Protein AF-A0A0S4TPX5-F1 (afdb_monomer)

Solvent-accessible surface area (backbone atoms only — not comparable to full-atom values): 13293 Å² total; per-residue (Å²): 135,84,81,81,76,80,75,77,73,56,70,67,59,57,53,52,42,30,52,52,10,50,51,31,28,51,54,9,48,53,38,32,53,53,36,66,75,56,62,72,56,95,86,54,54,71,67,56,47,51,50,42,52,51,48,31,29,54,14,43,27,38,22,51,56,9,50,48,33,64,44,98,76,52,64,52,55,73,55,57,53,50,52,51,51,53,39,53,53,46,50,55,53,48,52,56,50,51,52,51,51,54,53,48,52,55,47,49,53,50,44,54,53,49,53,54,50,37,53,54,32,33,52,53,16,32,55,22,33,54,51,26,44,52,63,25,60,74,38,102,47,62,60,54,74,70,50,42,53,51,50,50,52,51,34,49,28,44,70,74,71,47,86,53,56,47,67,67,41,40,72,74,40,67,75,84,73,40,90,91,63,55,62,96,53,56,53,72,40,38,52,52,13,39,55,26,45,41,48,39,16,51,56,59,63,34,70,75,54,67,43,52,78,57,47,58,59,49,54,59,6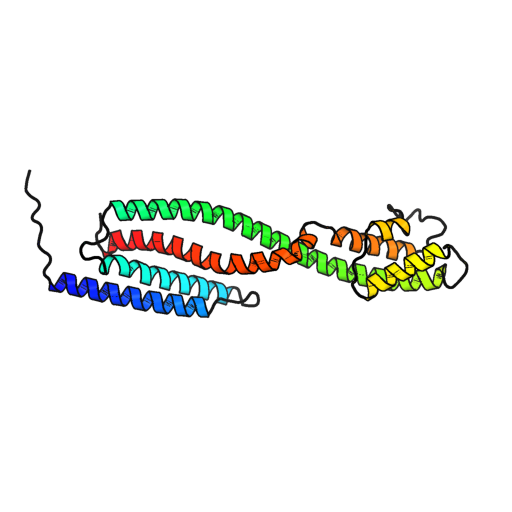3,51,64,58,45,62,57,52,53,39,48,44,54,21,54,54,53,23,51,56,47,38,40,68,77,68,65,38,107

pLDDT: mean 73.1, std 10.76, range [39.81, 90.25]

Nearest PDB structures (foldseek):
  7aal-assembly1_B  TM=2.272E-01  e=2.662E-01  Homo sapiens
  7aan-assembly1_B  TM=2.196E-01  e=4.836E-01  Homo sapiens
  3m3w-assembly1_A  TM=2.489E-01  e=1.750E+00  Mus musculus

Radius of gyration: 32.25 Å; Cα contacts (8 Å, |Δi|>4): 237; chains: 1; bounding box: 62×36×97 Å

Sequence (249 aa):
MPATKDVAQSPDVARRKRLIGICLCLIGALGMAFFIHRTPENSDSIFATVRWASGTMISTIIAFAGLPGLFNGGLKSPHLKIIDLVWVLGSAVAIVFAVIQVSQFSAEETRSRLAKNIETARTSAKENAAIAYKEQCSQPSGLTAGQCESLRRIGISLSVGGYLSPTAVDALCPLPINPLNRPPAFGPALAEACIQAAYVARTAEEPVMKDLPNVDDWKFNSRLWPIFMISLVALRVMKSVAEVFWKVP

Secondary structure (DSSP, 8-state):
----------HHHHHHHHHHHHHHHHHHHHHHHHHHHTPPPTTS-HHHHHHHHHHHHHHHHHHHHHHHHHSTT---HHHHHHHHHHHHHHHHHHHHHHHHHHHHHHHHHHHHHHHHHHHHHHHHHHHHHHHHHHHHTSSSSS--HHHHHHHHHHHHHHHTT----HHHHHHHS-S---TTS--TT--HHHHHHHHHHHHHHHHTTSHHHHTHHHHHHHHHHHTTHHHHHHHHHHHHHHHHHHHHHH---

Foldseek 3Di:
DDDDPPPPPDPVVLVVLLVQLVVLLVQLVVQLVVLVVVQDDPPDDPVSNVVSLVSNLVSLLSNLLSVQSNDSPGDAPVNLVVLVVLLVVLVVVVVVVVVVVVVVVVLVVVVVVLVVLLLVLLVLLLVLLVVQLVPPVVDPAQDDPVLSVLSVVLNVCSVVVHADALVSLCVNAVPPQDLVDHDPRDDPSRNSSSVSSNSNNVSCVPPSNVCVVVVVVVVVVCSCVSSSSSNSVSSVVSSVSSCPVVVHD

Structure (mmCIF, N/CA/C/O backbone):
data_AF-A0A0S4TPX5-F1
#
_entry.id   AF-A0A0S4TPX5-F1
#
loop_
_atom_site.group_PDB
_atom_site.id
_atom_site.type_symbol
_atom_site.label_atom_id
_atom_site.label_alt_id
_atom_site.label_comp_id
_atom_site.label_asym_id
_atom_site.label_entity_id
_atom_site.label_seq_id
_atom_site.pdbx_PDB_ins_code
_atom_site.Cartn_x
_atom_site.Cartn_y
_atom_site.Cartn_z
_atom_site.occupancy
_atom_site.B_iso_or_equiv
_atom_site.auth_seq_id
_atom_site.auth_comp_id
_atom_site.auth_asym_id
_atom_site.auth_atom_id
_atom_site.pdbx_PDB_model_num
ATOM 1 N N . MET A 1 1 ? 22.753 24.172 -56.009 1.00 41.31 1 MET A N 1
ATOM 2 C CA . MET A 1 1 ? 22.331 23.087 -55.096 1.00 41.31 1 MET A CA 1
ATOM 3 C C . MET A 1 1 ? 23.224 21.882 -55.355 1.00 41.31 1 MET A C 1
ATOM 5 O O . MET A 1 1 ? 23.081 21.294 -56.420 1.00 41.31 1 MET A O 1
ATOM 9 N N . PRO A 1 2 ? 24.206 21.557 -54.498 1.00 39.81 2 PRO A N 1
ATOM 10 C CA . PRO A 1 2 ? 25.007 20.359 -54.701 1.00 39.81 2 PRO A CA 1
ATOM 11 C C . PRO A 1 2 ? 24.253 19.135 -54.170 1.00 39.81 2 PRO A C 1
ATOM 13 O O . PRO A 1 2 ? 23.734 19.144 -53.055 1.00 39.81 2 PRO A O 1
ATOM 16 N N . ALA A 1 3 ? 24.187 18.103 -55.006 1.00 42.50 3 ALA A N 1
ATOM 17 C CA . ALA A 1 3 ? 23.615 16.804 -54.702 1.00 42.50 3 ALA A CA 1
ATOM 18 C C . ALA A 1 3 ? 24.340 16.157 -53.512 1.00 42.50 3 ALA A C 1
ATOM 20 O O . ALA A 1 3 ? 25.561 15.975 -53.531 1.00 42.50 3 ALA A O 1
ATOM 21 N N . THR A 1 4 ? 23.583 15.796 -52.479 1.00 43.69 4 THR A N 1
ATOM 22 C CA . THR A 1 4 ? 24.041 14.918 -51.405 1.00 43.69 4 THR A CA 1
ATOM 23 C C . THR A 1 4 ? 24.361 13.556 -52.007 1.00 43.69 4 THR A C 1
ATOM 25 O O . THR A 1 4 ? 23.470 12.822 -52.424 1.00 43.69 4 THR A O 1
ATOM 28 N N . LYS A 1 5 ? 25.655 13.239 -52.092 1.00 40.97 5 LYS A N 1
ATOM 29 C CA . LYS A 1 5 ? 26.131 11.881 -52.350 1.00 40.97 5 LYS A CA 1
ATOM 30 C C . LYS A 1 5 ? 25.645 10.996 -51.206 1.00 40.97 5 LYS A C 1
ATOM 32 O O . LYS A 1 5 ? 26.180 11.087 -50.102 1.00 40.97 5 LYS A O 1
ATOM 37 N N . ASP A 1 6 ? 24.674 10.135 -51.484 1.00 44.03 6 ASP A N 1
ATOM 38 C CA . ASP A 1 6 ? 24.422 8.949 -50.675 1.00 44.03 6 ASP A CA 1
ATOM 39 C C . ASP A 1 6 ? 25.674 8.072 -50.746 1.00 44.03 6 ASP A C 1
ATOM 41 O O . ASP A 1 6 ? 25.899 7.310 -51.688 1.00 44.03 6 ASP A O 1
ATOM 45 N N . VAL A 1 7 ? 26.556 8.244 -49.761 1.00 50.03 7 VAL A N 1
ATOM 46 C CA . VAL A 1 7 ? 27.671 7.334 -49.520 1.00 50.03 7 VAL A CA 1
ATOM 47 C C . VAL A 1 7 ? 27.045 6.014 -49.089 1.00 50.03 7 VAL A C 1
ATOM 49 O O . VAL A 1 7 ? 26.679 5.841 -47.927 1.00 50.03 7 VAL A O 1
ATOM 52 N N . ALA A 1 8 ? 26.885 5.098 -50.043 1.00 49.78 8 ALA A N 1
ATOM 53 C CA . ALA A 1 8 ? 26.483 3.727 -49.779 1.00 49.78 8 ALA A CA 1
ATOM 54 C C . ALA A 1 8 ? 27.398 3.151 -48.684 1.00 49.78 8 ALA A C 1
ATOM 56 O O . ALA A 1 8 ? 28.600 2.968 -48.889 1.00 49.78 8 ALA A O 1
ATOM 57 N N . GLN A 1 9 ? 26.848 2.931 -47.486 1.00 53.62 9 GLN A N 1
ATOM 58 C CA . GLN A 1 9 ? 27.578 2.292 -46.395 1.00 53.62 9 GLN A CA 1
ATOM 59 C C . GLN A 1 9 ? 28.060 0.918 -46.868 1.00 53.62 9 GLN A C 1
ATOM 61 O O . GLN A 1 9 ? 27.256 0.106 -47.324 1.00 53.62 9 GLN A O 1
ATOM 66 N N . SER A 1 10 ? 29.361 0.649 -46.718 1.00 56.84 10 SER A N 1
ATOM 67 C CA . SER A 1 10 ? 29.928 -0.677 -46.976 1.00 56.84 10 SER A CA 1
ATOM 68 C C . SER A 1 10 ? 29.108 -1.758 -46.242 1.00 56.84 10 SER A C 1
ATOM 70 O O . SER A 1 10 ? 28.796 -1.575 -45.054 1.00 56.84 10 SER A O 1
ATOM 72 N N . PRO A 1 11 ? 28.755 -2.874 -46.910 1.00 63.66 11 PRO A N 1
ATOM 73 C CA . PRO A 1 11 ? 27.915 -3.934 -46.346 1.00 63.66 11 PRO A CA 1
ATOM 74 C C . PRO A 1 11 ? 28.462 -4.502 -45.025 1.00 63.66 11 PRO A C 1
ATOM 76 O O . PRO A 1 11 ? 27.682 -4.904 -44.158 1.00 63.66 11 PRO A O 1
ATOM 79 N N . ASP A 1 12 ? 29.778 -4.439 -44.806 1.00 70.00 12 ASP A N 1
ATOM 80 C CA . ASP A 1 12 ? 30.424 -4.874 -43.562 1.00 70.00 12 ASP A CA 1
ATOM 81 C C . ASP A 1 12 ? 30.102 -3.975 -42.361 1.00 70.00 12 ASP A C 1
ATOM 83 O O . ASP A 1 12 ? 29.929 -4.455 -41.236 1.00 70.00 12 ASP A O 1
ATOM 87 N N . VAL A 1 13 ? 29.951 -2.666 -42.583 1.00 67.81 13 VAL A N 1
ATOM 88 C CA . VAL A 1 13 ? 29.604 -1.704 -41.524 1.00 67.81 13 VAL A CA 1
ATOM 89 C C . VAL A 1 13 ? 28.149 -1.888 -41.097 1.00 67.81 13 VAL A C 1
ATOM 91 O O . VAL A 1 13 ? 27.848 -1.856 -39.902 1.00 67.81 13 VAL A O 1
ATOM 94 N N . ALA A 1 14 ? 27.247 -2.123 -42.052 1.00 67.19 14 ALA A N 1
ATOM 95 C CA . ALA A 1 14 ? 25.842 -2.412 -41.771 1.00 67.19 14 ALA A CA 1
ATOM 96 C C . ALA A 1 14 ? 25.681 -3.742 -41.012 1.00 67.19 14 ALA A C 1
ATOM 98 O O . ALA A 1 14 ? 24.967 -3.807 -40.008 1.00 67.19 14 ALA A O 1
ATOM 99 N N . ARG A 1 15 ? 26.416 -4.785 -41.421 1.00 75.00 15 ARG A N 1
ATOM 100 C CA . ARG A 1 15 ? 26.408 -6.096 -40.758 1.00 75.00 15 ARG A CA 1
ATOM 101 C C . ARG A 1 15 ? 26.940 -6.025 -39.325 1.00 75.00 15 ARG A C 1
ATOM 103 O O . ARG A 1 15 ? 26.321 -6.587 -38.424 1.00 75.00 15 ARG A O 1
ATOM 110 N N . ARG A 1 16 ? 28.033 -5.288 -39.087 1.00 77.44 16 ARG A N 1
ATOM 111 C CA . ARG A 1 16 ? 28.602 -5.083 -37.742 1.00 77.44 16 ARG A CA 1
ATOM 112 C C . ARG A 1 16 ? 27.653 -4.299 -36.827 1.00 77.44 16 ARG A C 1
ATOM 114 O O . ARG A 1 16 ? 27.461 -4.699 -35.683 1.00 77.44 16 ARG A O 1
ATOM 121 N N . LYS A 1 17 ? 27.016 -3.232 -37.326 1.00 70.50 17 LYS A N 1
ATOM 122 C CA . LYS A 1 17 ? 26.005 -2.459 -36.575 1.00 70.50 17 LYS A CA 1
ATOM 123 C C . LYS A 1 17 ? 24.811 -3.322 -36.160 1.00 70.50 17 LYS A C 1
ATOM 125 O O . LYS A 1 17 ? 24.377 -3.248 -35.013 1.00 70.50 17 LYS A O 1
ATOM 130 N N . ARG A 1 18 ? 24.344 -4.188 -37.063 1.00 75.12 18 ARG A N 1
ATOM 131 C CA . ARG A 1 18 ? 23.245 -5.121 -36.794 1.00 75.12 18 ARG A CA 1
ATOM 132 C C . ARG A 1 18 ? 23.610 -6.167 -35.749 1.00 75.12 18 ARG A C 1
ATOM 134 O O . ARG A 1 18 ? 22.808 -6.451 -34.869 1.00 75.12 18 ARG A O 1
ATOM 141 N N . LEU A 1 19 ? 24.832 -6.693 -35.803 1.00 82.06 19 LEU A N 1
ATOM 142 C CA . LEU A 1 19 ? 25.320 -7.667 -34.827 1.00 82.06 19 LEU A CA 1
ATOM 143 C C . LEU A 1 19 ? 25.441 -7.052 -33.422 1.00 82.06 19 LEU A C 1
ATOM 145 O O . LEU A 1 19 ? 24.985 -7.649 -32.453 1.00 82.06 19 LEU A O 1
ATOM 149 N N . ILE A 1 20 ? 25.962 -5.823 -33.326 1.00 80.38 20 ILE A N 1
ATOM 150 C CA . ILE A 1 20 ? 26.023 -5.061 -32.067 1.00 80.38 20 ILE A CA 1
ATOM 151 C C . ILE A 1 20 ? 24.611 -4.794 -31.523 1.00 80.38 20 ILE A C 1
ATOM 153 O O . ILE A 1 20 ? 24.368 -5.014 -30.339 1.00 80.38 20 ILE A O 1
ATOM 157 N N . GLY A 1 21 ? 23.668 -4.383 -32.379 1.00 76.69 21 GLY A N 1
ATOM 158 C CA . GLY A 1 21 ? 22.268 -4.173 -31.993 1.00 76.69 21 GLY A CA 1
ATOM 159 C C . GLY A 1 21 ? 21.602 -5.437 -31.442 1.00 76.69 21 GLY A C 1
ATOM 160 O O . GLY A 1 21 ? 20.994 -5.390 -30.376 1.00 76.69 21 GLY A O 1
ATOM 161 N N . ILE A 1 22 ? 21.789 -6.585 -32.108 1.00 82.88 22 ILE A N 1
ATOM 162 C CA . ILE A 1 22 ? 21.279 -7.890 -31.649 1.00 82.88 22 ILE A CA 1
ATOM 163 C C . ILE A 1 22 ? 21.856 -8.252 -30.275 1.00 82.88 22 ILE A C 1
ATOM 165 O O . ILE A 1 22 ? 21.101 -8.628 -29.379 1.00 82.88 22 ILE A O 1
ATOM 169 N N . CYS A 1 23 ? 23.174 -8.123 -30.089 1.00 85.25 23 CYS A N 1
ATOM 170 C CA . CYS A 1 23 ? 23.818 -8.428 -28.811 1.00 85.25 23 CYS A CA 1
ATOM 171 C C . CYS A 1 23 ? 23.290 -7.539 -27.677 1.00 85.25 23 CYS A C 1
ATOM 173 O O . CYS A 1 23 ? 22.978 -8.054 -26.606 1.00 85.25 23 CYS A O 1
ATOM 175 N N . LEU A 1 24 ? 23.137 -6.232 -27.912 1.00 81.38 24 LEU A N 1
ATOM 176 C CA . LEU A 1 24 ? 22.591 -5.301 -26.920 1.00 81.38 24 LEU A CA 1
ATOM 177 C C . LEU A 1 24 ? 21.133 -5.631 -26.569 1.00 81.38 24 LEU A C 1
ATOM 179 O O . LEU A 1 24 ? 20.792 -5.696 -25.390 1.00 81.38 24 LEU A O 1
ATOM 183 N N . CYS A 1 25 ? 20.290 -5.930 -27.562 1.00 83.19 25 CYS A N 1
ATOM 184 C CA . CYS A 1 25 ? 18.910 -6.347 -27.312 1.00 83.19 25 CYS A CA 1
ATOM 185 C C . CYS A 1 25 ? 18.830 -7.643 -26.498 1.00 83.19 25 CYS A C 1
ATOM 187 O O . CYS A 1 25 ? 18.043 -7.709 -25.558 1.00 83.19 25 CYS A O 1
ATOM 189 N N . LEU A 1 26 ? 19.647 -8.652 -26.818 1.00 86.38 26 LEU A N 1
ATOM 190 C CA . LEU A 1 26 ? 19.656 -9.929 -26.095 1.00 86.38 26 LEU A CA 1
ATOM 191 C C . LEU A 1 26 ? 20.144 -9.771 -24.653 1.00 86.38 26 LEU A C 1
ATOM 193 O O . LEU A 1 26 ? 19.498 -10.274 -23.737 1.00 86.38 26 LEU A O 1
ATOM 197 N N . ILE A 1 27 ? 21.245 -9.046 -24.436 1.00 88.00 27 ILE A N 1
ATOM 198 C CA . ILE A 1 27 ? 21.789 -8.798 -23.093 1.00 88.00 27 ILE A CA 1
ATOM 199 C C . ILE A 1 27 ? 20.780 -8.014 -22.249 1.00 88.00 27 ILE A C 1
ATOM 201 O O . ILE A 1 27 ? 20.507 -8.386 -21.108 1.00 88.00 27 ILE A O 1
ATOM 205 N N . GLY A 1 28 ? 20.181 -6.965 -22.817 1.00 80.56 28 GLY A N 1
ATOM 206 C CA . GLY A 1 28 ? 19.167 -6.174 -22.128 1.00 80.56 28 GLY A CA 1
ATOM 207 C C . GLY A 1 28 ? 17.888 -6.964 -21.832 1.00 80.56 28 GLY A C 1
ATOM 208 O O . GLY A 1 28 ? 17.361 -6.870 -20.727 1.00 80.56 28 GLY A O 1
ATOM 209 N N . ALA A 1 29 ? 17.409 -7.792 -22.768 1.00 85.12 29 ALA A N 1
ATOM 210 C CA . ALA A 1 29 ? 16.224 -8.633 -22.573 1.00 85.12 29 ALA A CA 1
ATOM 211 C C . ALA A 1 29 ? 16.435 -9.712 -21.501 1.00 85.12 29 ALA A C 1
ATOM 213 O O . ALA A 1 29 ? 15.564 -9.906 -20.653 1.00 85.12 29 ALA A O 1
ATOM 214 N N . LEU A 1 30 ? 17.601 -10.367 -21.493 1.00 88.88 30 LEU A N 1
ATOM 215 C CA . LEU A 1 30 ? 17.971 -11.326 -20.448 1.00 88.88 30 LEU A CA 1
ATOM 216 C C . LEU A 1 30 ? 18.098 -10.644 -19.079 1.00 88.88 30 LEU A C 1
ATOM 218 O O . LEU A 1 30 ? 17.616 -11.182 -18.084 1.00 88.88 30 LEU A O 1
ATOM 222 N N . GLY A 1 31 ? 18.679 -9.441 -19.033 1.00 82.56 31 GLY A N 1
ATOM 223 C CA . GLY A 1 31 ? 18.738 -8.625 -17.820 1.00 82.56 31 GLY A CA 1
ATOM 224 C C . GLY A 1 31 ? 17.347 -8.256 -17.296 1.00 82.56 31 GLY A C 1
ATOM 225 O O . GLY A 1 31 ? 17.057 -8.476 -16.122 1.00 82.56 31 GLY A O 1
ATOM 226 N N . MET A 1 32 ? 16.449 -7.778 -18.167 1.00 79.38 32 MET A N 1
ATOM 227 C CA . MET A 1 32 ? 15.061 -7.472 -17.799 1.00 79.38 32 MET A CA 1
ATOM 228 C C . MET A 1 32 ? 14.341 -8.707 -17.253 1.00 79.38 32 MET A C 1
ATOM 230 O O . MET A 1 32 ? 13.742 -8.629 -16.185 1.00 79.38 32 MET A O 1
ATOM 234 N N . ALA A 1 33 ? 14.436 -9.852 -17.934 1.00 85.38 33 ALA A N 1
ATOM 235 C CA . ALA A 1 33 ? 13.812 -11.095 -17.482 1.00 85.38 33 ALA A CA 1
ATOM 236 C C . ALA A 1 33 ? 14.337 -11.537 -16.105 1.00 85.38 33 ALA A C 1
ATOM 238 O O . ALA A 1 33 ? 13.552 -11.924 -15.240 1.00 85.38 33 ALA A O 1
ATOM 239 N N . PHE A 1 34 ? 15.648 -11.418 -15.871 1.00 88.31 34 PHE A N 1
ATOM 240 C CA . PHE A 1 34 ? 16.262 -11.731 -14.582 1.00 88.31 34 PHE A CA 1
ATOM 241 C C . PHE A 1 34 ? 15.734 -10.837 -13.452 1.00 88.31 34 PHE A C 1
ATOM 243 O O . PHE A 1 34 ? 15.352 -11.345 -12.398 1.00 88.31 34 PHE A O 1
ATOM 250 N N . PHE A 1 35 ? 15.677 -9.518 -13.662 1.00 80.94 35 PHE A N 1
ATOM 251 C CA . PHE A 1 35 ? 15.194 -8.593 -12.633 1.00 80.94 35 PHE A CA 1
ATOM 252 C C . PHE A 1 35 ? 13.676 -8.672 -12.429 1.00 80.94 35 PHE A C 1
ATOM 254 O O . PHE A 1 35 ? 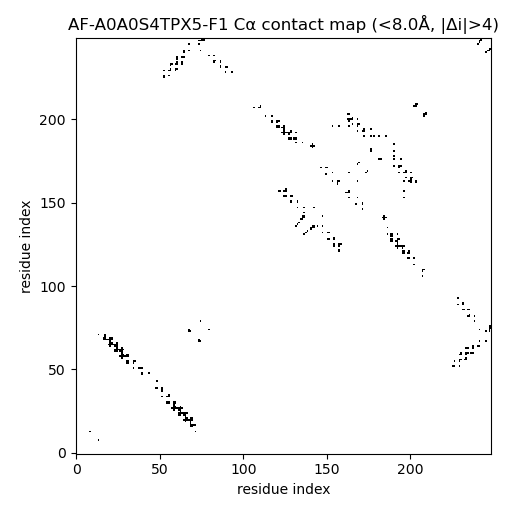13.229 -8.577 -11.291 1.00 80.94 35 PHE A O 1
ATOM 261 N N . ILE A 1 36 ? 12.882 -8.933 -13.471 1.00 78.56 36 ILE A N 1
ATOM 262 C CA . ILE A 1 36 ? 11.435 -9.187 -13.338 1.00 78.56 36 ILE A CA 1
ATOM 263 C C . ILE A 1 36 ? 11.167 -10.465 -12.535 1.00 78.56 36 ILE A C 1
ATOM 265 O O . ILE A 1 36 ? 10.191 -10.532 -11.801 1.00 78.56 36 ILE A O 1
ATOM 269 N N . HIS A 1 37 ? 12.024 -11.482 -12.634 1.00 81.44 37 HIS A N 1
ATOM 270 C CA . HIS A 1 37 ? 11.880 -12.689 -11.817 1.00 81.44 37 HIS A CA 1
ATOM 2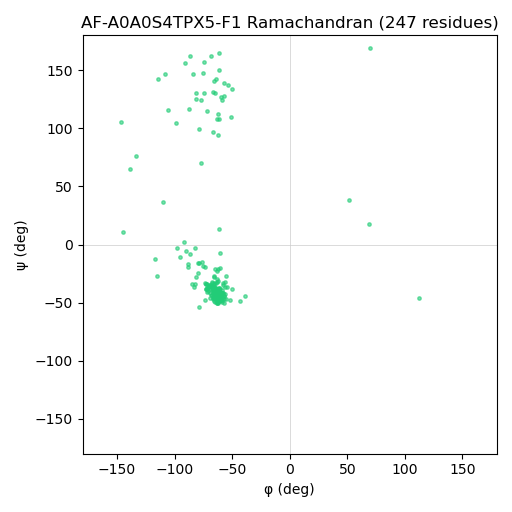71 C C . HIS A 1 37 ? 12.322 -12.484 -10.355 1.00 81.44 37 HIS A C 1
ATOM 273 O O . HIS A 1 37 ? 11.957 -13.257 -9.475 1.00 81.44 37 HIS A O 1
ATOM 279 N N . ARG A 1 38 ? 13.111 -11.438 -10.088 1.00 81.25 38 ARG A N 1
ATOM 280 C CA . ARG A 1 38 ? 13.665 -11.071 -8.774 1.00 81.25 38 ARG A CA 1
ATOM 281 C C . ARG A 1 38 ? 13.026 -9.790 -8.229 1.00 81.25 38 ARG A C 1
ATOM 283 O O . ARG A 1 38 ? 13.722 -8.963 -7.640 1.00 81.25 38 ARG A O 1
ATOM 290 N N . THR A 1 39 ? 11.731 -9.592 -8.462 1.00 73.12 39 THR A N 1
ATOM 291 C CA . THR A 1 39 ? 11.000 -8.437 -7.929 1.00 73.12 39 THR A CA 1
ATOM 292 C C . THR A 1 39 ? 11.065 -8.445 -6.400 1.00 73.12 39 THR A C 1
ATOM 294 O O . THR A 1 39 ? 10.739 -9.473 -5.808 1.00 73.12 39 THR A O 1
ATOM 297 N N . PRO A 1 40 ? 11.489 -7.344 -5.759 1.00 70.69 40 PRO A N 1
ATOM 298 C CA . PRO A 1 40 ? 11.593 -7.269 -4.309 1.00 70.69 40 PRO A CA 1
ATOM 299 C C . PRO A 1 40 ? 10.215 -7.392 -3.655 1.00 70.69 40 PRO A C 1
ATOM 301 O O . PRO A 1 40 ? 9.217 -6.872 -4.166 1.00 70.69 40 PRO A O 1
ATOM 304 N N . GLU A 1 41 ? 10.171 -8.082 -2.523 1.00 69.62 41 GLU A N 1
ATOM 305 C CA . GLU A 1 41 ? 8.976 -8.223 -1.695 1.00 69.62 41 GLU A CA 1
ATOM 306 C C . GLU A 1 41 ? 8.846 -7.049 -0.712 1.00 69.62 41 GLU A C 1
ATOM 308 O O . GLU A 1 41 ? 9.805 -6.333 -0.434 1.00 69.62 41 GLU A O 1
ATOM 313 N N . ASN A 1 42 ? 7.653 -6.840 -0.144 1.00 57.69 42 ASN A N 1
ATOM 314 C CA . ASN A 1 42 ? 7.389 -5.712 0.767 1.00 57.69 42 ASN A CA 1
ATOM 315 C C . ASN A 1 42 ? 8.264 -5.719 2.038 1.00 57.69 42 ASN A C 1
ATOM 317 O O . ASN A 1 42 ? 8.396 -4.690 2.695 1.00 57.69 42 ASN A O 1
ATOM 321 N N . SER A 1 43 ? 8.835 -6.869 2.400 1.00 51.25 43 SER A N 1
ATOM 322 C CA . SER A 1 43 ? 9.757 -7.029 3.527 1.00 51.25 43 SER A CA 1
ATOM 323 C C . SER A 1 43 ? 11.222 -6.746 3.180 1.00 51.25 43 SER A C 1
ATOM 325 O O . SER A 1 43 ? 12.061 -6.735 4.081 1.00 51.25 43 SER A O 1
ATOM 327 N N . ASP A 1 44 ? 11.555 -6.546 1.903 1.00 62.41 44 ASP A N 1
ATOM 328 C CA . ASP A 1 44 ? 12.933 -6.337 1.477 1.00 62.41 44 ASP A CA 1
ATOM 329 C C . ASP A 1 44 ? 13.439 -4.930 1.818 1.00 62.41 44 ASP A C 1
ATOM 331 O O . ASP A 1 44 ? 12.716 -3.933 1.814 1.00 62.41 44 ASP A O 1
ATO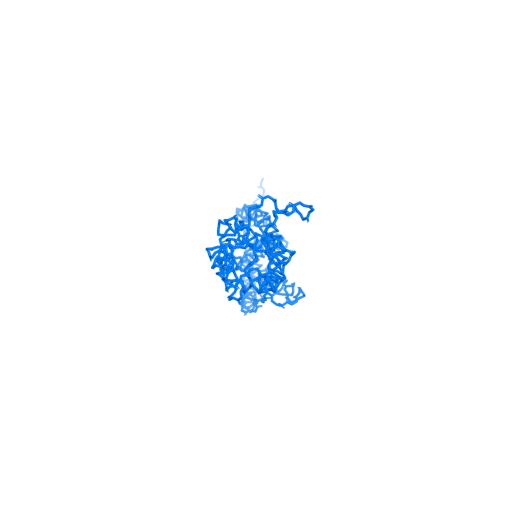M 335 N N . SER A 1 45 ? 14.739 -4.840 2.108 1.00 65.12 45 SER A N 1
ATOM 336 C CA . SER A 1 45 ? 15.386 -3.565 2.427 1.00 65.12 45 SER A CA 1
ATOM 337 C C . SER A 1 45 ? 15.301 -2.560 1.268 1.00 65.12 45 SER A C 1
ATOM 339 O O . SER A 1 45 ? 15.391 -2.933 0.097 1.00 65.12 45 SER A O 1
ATOM 341 N N . ILE A 1 46 ? 15.268 -1.261 1.593 1.00 60.53 46 ILE A N 1
ATOM 342 C CA . ILE A 1 46 ? 15.289 -0.160 0.607 1.00 60.53 46 ILE A CA 1
ATOM 343 C C . ILE A 1 46 ? 16.439 -0.334 -0.401 1.00 60.53 46 ILE A C 1
ATOM 345 O O . ILE A 1 46 ? 16.267 -0.106 -1.598 1.00 60.53 46 ILE A O 1
ATOM 349 N N . PHE A 1 47 ? 17.604 -0.803 0.056 1.00 59.41 47 PHE A N 1
ATOM 350 C CA . PHE A 1 47 ? 18.764 -1.053 -0.800 1.00 59.41 47 PHE A CA 1
ATOM 351 C C . PHE A 1 47 ? 18.538 -2.166 -1.832 1.00 59.41 47 PHE A C 1
ATOM 353 O O . PHE A 1 47 ? 19.014 -2.047 -2.963 1.00 59.41 47 PHE A O 1
ATOM 360 N N . ALA A 1 48 ? 17.801 -3.224 -1.485 1.00 64.88 48 ALA A N 1
ATOM 361 C CA . ALA A 1 48 ? 17.439 -4.283 -2.427 1.00 64.88 48 ALA A CA 1
ATOM 362 C C . ALA A 1 48 ? 16.503 -3.747 -3.520 1.00 64.88 48 ALA A C 1
ATOM 364 O O . ALA A 1 48 ? 16.732 -3.999 -4.705 1.00 64.88 48 ALA A O 1
ATOM 365 N N . THR A 1 49 ? 15.535 -2.911 -3.140 1.00 68.50 49 THR A N 1
ATOM 366 C CA . THR A 1 49 ? 14.609 -2.253 -4.070 1.00 68.50 49 THR A CA 1
ATOM 367 C C . THR A 1 49 ? 15.321 -1.286 -5.008 1.00 68.50 49 THR A C 1
ATOM 369 O O . THR A 1 49 ? 15.098 -1.322 -6.218 1.00 68.50 49 THR A O 1
ATOM 372 N N . VAL A 1 50 ? 16.244 -0.472 -4.490 1.00 64.56 50 VAL A N 1
ATOM 373 C CA . VAL A 1 50 ? 17.071 0.431 -5.307 1.00 64.56 50 VAL A CA 1
ATOM 374 C C . VAL A 1 50 ? 17.941 -0.359 -6.285 1.00 64.56 50 VAL A C 1
ATOM 376 O O . VAL A 1 50 ? 18.035 0.010 -7.458 1.00 64.56 50 VAL A O 1
ATOM 379 N N . ARG A 1 51 ? 18.548 -1.468 -5.843 1.00 70.06 51 ARG A N 1
ATOM 380 C CA . ARG A 1 51 ? 19.359 -2.342 -6.702 1.00 70.06 51 ARG A CA 1
ATOM 381 C C . ARG A 1 51 ? 18.523 -2.976 -7.812 1.00 70.06 51 ARG A C 1
ATOM 383 O O . ARG A 1 51 ? 18.962 -2.986 -8.960 1.00 70.06 51 ARG A O 1
ATOM 390 N N . TRP A 1 52 ? 17.335 -3.473 -7.484 1.00 81.50 52 TRP A N 1
ATOM 391 C CA . TRP A 1 52 ? 16.395 -4.026 -8.455 1.00 81.50 52 TRP A CA 1
ATOM 392 C C . TRP A 1 52 ? 15.939 -2.975 -9.473 1.00 81.50 52 TRP A C 1
ATOM 394 O O . TRP A 1 52 ? 16.018 -3.217 -10.678 1.00 81.50 52 TRP A O 1
ATOM 404 N N . ALA A 1 53 ? 15.522 -1.793 -9.012 1.00 70.75 53 ALA A N 1
ATOM 405 C CA . ALA A 1 53 ? 15.036 -0.723 -9.879 1.00 70.75 53 ALA A CA 1
ATOM 406 C C . ALA A 1 53 ? 16.140 -0.236 -10.826 1.00 70.75 53 ALA A C 1
ATOM 408 O O . ALA A 1 53 ? 15.928 -0.133 -12.034 1.00 70.75 53 ALA A O 1
ATOM 409 N N . SER A 1 54 ? 17.347 -0.028 -10.294 1.00 66.06 54 SER A N 1
ATOM 410 C CA . SER A 1 54 ? 18.520 0.366 -11.081 1.00 66.06 54 SER A CA 1
ATOM 411 C C . SER A 1 54 ? 18.908 -0.716 -12.093 1.00 66.06 54 SER A C 1
ATOM 413 O O . SER A 1 54 ? 19.162 -0.412 -13.255 1.00 66.06 54 SER A O 1
ATOM 415 N N . GLY A 1 55 ? 18.913 -1.988 -11.681 1.00 71.94 55 GLY A N 1
ATOM 416 C CA . GLY A 1 55 ? 19.226 -3.122 -12.552 1.00 71.94 55 GLY A CA 1
ATOM 417 C C . GLY A 1 55 ? 18.213 -3.304 -13.683 1.00 71.94 55 GLY A C 1
ATOM 418 O O . GLY A 1 55 ? 18.604 -3.479 -14.840 1.00 71.94 55 GLY A O 1
ATOM 419 N N . THR A 1 56 ? 16.922 -3.179 -13.369 1.00 74.75 56 THR A N 1
ATOM 420 C CA . THR A 1 56 ? 15.831 -3.199 -14.352 1.00 74.75 56 THR A CA 1
ATOM 421 C C . THR A 1 56 ? 15.994 -2.041 -15.330 1.00 74.75 56 THR A C 1
ATOM 423 O O . THR A 1 56 ? 16.011 -2.260 -16.534 1.00 74.75 56 THR A O 1
ATOM 426 N N . MET A 1 57 ? 16.236 -0.824 -14.832 1.00 70.19 57 MET A N 1
ATOM 427 C CA . MET A 1 57 ? 16.412 0.372 -15.658 1.00 70.19 57 MET A CA 1
ATOM 428 C C . MET A 1 57 ? 17.594 0.270 -16.613 1.00 70.19 57 MET A C 1
ATOM 430 O O . MET A 1 57 ? 17.440 0.521 -17.807 1.00 70.19 57 MET A O 1
ATOM 434 N N . ILE A 1 58 ? 18.759 -0.138 -16.114 1.00 72.06 58 ILE A N 1
ATOM 435 C CA . ILE A 1 58 ? 19.956 -0.319 -16.937 1.00 72.06 58 ILE A CA 1
ATOM 436 C C . ILE A 1 58 ? 19.706 -1.390 -18.006 1.00 72.06 58 ILE A C 1
ATOM 438 O O . ILE A 1 58 ? 20.028 -1.175 -19.174 1.00 72.06 58 ILE A O 1
ATOM 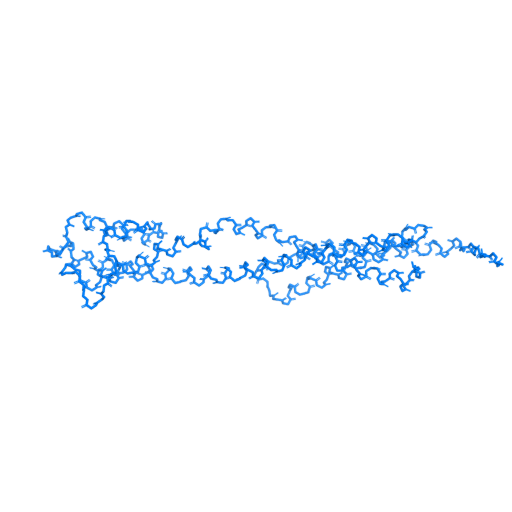442 N N . SER A 1 59 ? 19.076 -2.508 -17.641 1.00 77.94 59 SER A N 1
ATOM 443 C CA . SER A 1 59 ? 18.769 -3.593 -18.581 1.00 77.94 59 SER A CA 1
ATOM 444 C C . SER A 1 59 ? 17.797 -3.147 -19.676 1.00 77.94 59 SER A C 1
ATOM 446 O O . SER A 1 59 ? 18.028 -3.424 -20.854 1.00 77.94 59 SER A O 1
ATOM 448 N N . THR A 1 60 ? 16.757 -2.389 -19.316 1.00 74.3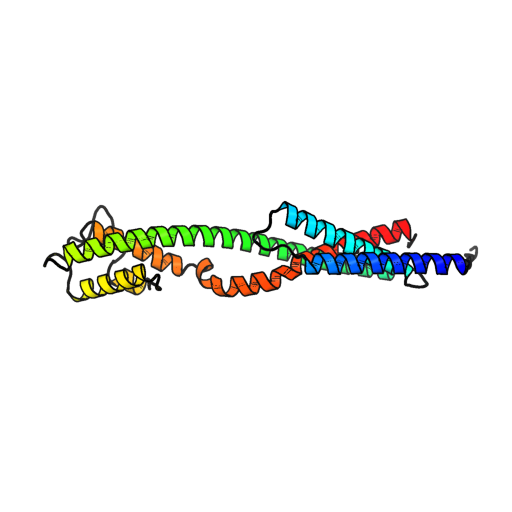1 60 THR A N 1
ATOM 449 C CA . THR A 1 60 ? 15.792 -1.833 -20.271 1.00 74.31 60 THR A CA 1
ATOM 450 C C . THR A 1 60 ? 16.439 -0.802 -21.198 1.00 74.31 60 THR A C 1
ATOM 452 O O . THR A 1 60 ? 16.194 -0.828 -22.403 1.00 74.31 60 THR A O 1
ATOM 455 N N . ILE A 1 61 ? 17.324 0.062 -20.682 1.00 71.12 61 ILE A N 1
ATOM 456 C CA . ILE A 1 61 ? 18.094 1.017 -21.499 1.00 71.12 61 ILE A CA 1
ATOM 457 C C . ILE A 1 61 ? 18.971 0.274 -22.508 1.00 71.12 61 ILE A C 1
ATOM 459 O O . ILE A 1 61 ? 18.972 0.627 -23.685 1.00 71.12 61 ILE A O 1
ATOM 463 N N . ILE A 1 62 ? 19.692 -0.764 -22.075 1.00 73.88 62 ILE A N 1
ATOM 464 C CA . ILE A 1 62 ? 20.557 -1.569 -22.950 1.00 73.88 62 ILE A CA 1
ATOM 465 C C . ILE A 1 62 ? 19.727 -2.268 -24.037 1.00 73.88 62 ILE A C 1
ATOM 467 O O . ILE A 1 62 ? 20.108 -2.244 -25.210 1.00 73.88 62 ILE A O 1
ATOM 471 N N . ALA A 1 63 ? 18.568 -2.826 -23.674 1.00 76.12 63 ALA A N 1
ATOM 472 C CA . ALA A 1 63 ? 17.674 -3.489 -24.619 1.00 76.12 63 ALA A CA 1
ATOM 473 C C . ALA A 1 63 ? 17.170 -2.525 -25.702 1.00 76.12 63 ALA A C 1
ATOM 475 O O . ALA A 1 63 ? 17.215 -2.833 -26.895 1.00 76.12 63 ALA A O 1
ATOM 476 N N . PHE A 1 64 ? 16.727 -1.340 -25.284 1.00 71.62 64 PHE A N 1
ATOM 477 C CA . PHE A 1 64 ? 16.208 -0.311 -26.174 1.00 71.62 64 PHE A CA 1
ATOM 478 C C . PHE A 1 64 ? 17.304 0.378 -26.998 1.00 71.62 64 PHE A C 1
ATOM 480 O O . PHE A 1 64 ? 17.094 0.653 -28.176 1.00 71.62 64 PHE A O 1
ATOM 487 N N . ALA A 1 65 ? 18.510 0.561 -26.462 1.00 69.94 65 ALA A N 1
ATOM 488 C CA . ALA A 1 65 ? 19.654 1.091 -27.209 1.00 69.94 65 ALA A CA 1
ATOM 489 C C . ALA A 1 65 ? 20.102 0.183 -28.374 1.00 69.94 65 ALA A C 1
ATOM 491 O O . ALA A 1 65 ? 20.725 0.669 -29.323 1.00 69.94 65 ALA A O 1
ATOM 492 N N . GLY A 1 66 ? 19.779 -1.116 -28.322 1.00 69.00 66 GLY A N 1
ATOM 493 C CA . GLY A 1 66 ? 20.032 -2.074 -29.402 1.00 69.00 66 GLY A CA 1
ATOM 494 C C . GLY A 1 66 ? 19.013 -2.032 -30.553 1.00 69.00 66 GLY A C 1
ATOM 495 O O . GLY A 1 66 ? 19.373 -2.366 -31.685 1.00 69.00 66 GLY A O 1
ATOM 496 N N . LEU A 1 67 ? 17.778 -1.562 -30.307 1.00 72.62 67 LEU A N 1
ATOM 497 C CA . LEU A 1 67 ? 16.704 -1.478 -31.314 1.00 72.62 67 LEU A CA 1
ATOM 498 C C . LEU A 1 67 ? 17.096 -0.682 -32.572 1.00 72.62 67 LEU A C 1
ATOM 500 O O . LEU A 1 67 ? 16.878 -1.197 -33.669 1.00 72.62 67 LEU A O 1
ATOM 504 N N . PRO A 1 68 ? 17.710 0.518 -32.482 1.00 68.25 68 PRO A N 1
ATOM 505 C CA . PRO A 1 68 ? 18.144 1.268 -33.661 1.00 68.25 68 PRO A CA 1
ATOM 506 C C . PRO A 1 68 ? 19.100 0.483 -34.572 1.00 68.25 68 PRO A C 1
ATOM 508 O O . PRO A 1 68 ? 19.066 0.661 -35.787 1.00 68.25 68 PRO A O 1
ATOM 511 N N . GLY A 1 69 ? 19.932 -0.397 -34.001 1.00 65.56 69 GLY A N 1
ATOM 512 C CA . GLY A 1 69 ? 20.865 -1.242 -34.750 1.00 65.56 69 GLY A CA 1
ATOM 513 C C . GLY A 1 69 ? 20.192 -2.394 -35.507 1.00 65.56 69 GLY A C 1
ATOM 514 O O . GLY A 1 69 ? 20.776 -2.920 -36.451 1.00 65.56 69 GLY A O 1
ATOM 515 N N . LEU A 1 70 ? 18.967 -2.780 -35.129 1.00 69.81 70 LEU A N 1
ATOM 516 C CA . LEU A 1 70 ? 18.187 -3.837 -35.788 1.00 69.81 70 LEU A CA 1
ATOM 517 C C . LEU A 1 70 ? 17.459 -3.353 -37.049 1.00 69.81 70 LEU A C 1
ATOM 519 O O . LEU A 1 70 ? 17.220 -4.151 -37.959 1.00 69.81 70 LEU A O 1
ATOM 523 N N . PHE A 1 71 ? 17.119 -2.065 -37.121 1.00 67.38 71 PHE A N 1
ATOM 524 C CA . PHE A 1 71 ? 16.437 -1.477 -38.271 1.00 67.38 71 PHE A CA 1
ATOM 525 C C . PHE A 1 71 ? 17.458 -1.023 -39.324 1.00 67.38 71 PHE A C 1
ATOM 527 O O . PHE A 1 71 ? 18.242 -0.105 -39.094 1.00 67.38 71 PHE A O 1
ATOM 534 N N . ASN A 1 72 ? 17.411 -1.637 -40.513 1.00 54.03 72 ASN A N 1
ATOM 535 C CA . ASN A 1 72 ? 18.335 -1.447 -41.649 1.00 54.03 72 ASN A CA 1
ATOM 536 C C . ASN A 1 72 ? 18.394 -0.013 -42.253 1.00 54.03 72 ASN A C 1
ATOM 538 O O . ASN A 1 72 ? 18.957 0.169 -43.328 1.00 54.03 72 ASN A O 1
ATOM 542 N N . GLY A 1 73 ? 17.849 1.008 -41.586 1.00 57.06 73 GLY A N 1
ATOM 543 C CA . GLY A 1 73 ? 17.899 2.415 -42.005 1.00 57.06 73 GLY A CA 1
ATOM 544 C C . GLY A 1 73 ? 18.007 3.429 -40.859 1.00 57.06 73 GLY A C 1
ATOM 545 O O . GLY A 1 73 ? 17.841 4.619 -41.111 1.00 57.06 73 GLY A O 1
ATOM 546 N N . GLY A 1 74 ? 18.265 2.977 -39.622 1.00 58.22 74 GLY A N 1
ATOM 547 C CA . GLY A 1 74 ? 18.256 3.822 -38.422 1.00 58.22 74 GLY A CA 1
ATOM 548 C C . GLY A 1 74 ? 16.853 4.299 -38.016 1.00 58.22 74 GLY A C 1
ATOM 549 O O . GLY A 1 74 ? 15.878 4.147 -38.754 1.00 58.22 74 GLY A O 1
ATOM 550 N N . LEU A 1 75 ? 16.734 4.879 -36.819 1.00 62.12 75 LEU A N 1
ATOM 551 C CA . LEU A 1 75 ? 15.550 5.665 -36.461 1.00 62.12 75 LEU A CA 1
ATOM 552 C C . LEU A 1 75 ? 15.545 6.922 -37.342 1.00 62.12 75 LEU A C 1
ATOM 554 O O . LEU A 1 75 ? 16.562 7.584 -37.471 1.00 62.12 75 LEU A O 1
ATOM 558 N N . LYS A 1 76 ? 14.422 7.245 -37.978 1.00 66.25 76 LYS A N 1
ATOM 559 C CA . LYS A 1 76 ? 14.213 8.526 -38.681 1.00 66.25 76 LYS A CA 1
ATOM 560 C C . LYS A 1 76 ? 13.590 9.558 -37.729 1.00 66.25 76 LYS A C 1
ATOM 562 O O . LYS A 1 76 ? 12.860 9.172 -36.818 1.00 66.25 76 LYS A O 1
ATOM 567 N N . SER A 1 77 ? 13.768 10.853 -38.006 1.00 65.25 77 SER A N 1
ATOM 568 C CA . SER A 1 77 ? 13.158 11.986 -37.276 1.00 65.25 77 SER A CA 1
ATOM 569 C C . SER A 1 77 ? 11.689 11.792 -36.812 1.00 65.25 77 SER A C 1
ATOM 571 O O . SER A 1 77 ? 11.395 12.074 -35.648 1.00 65.25 77 SER A O 1
ATOM 573 N N . PRO A 1 78 ? 10.741 11.256 -37.619 1.00 67.25 78 PRO A N 1
ATOM 574 C CA . PRO A 1 78 ? 9.372 11.002 -37.148 1.00 67.25 78 PRO A CA 1
ATOM 575 C C . PRO A 1 78 ? 9.271 9.970 -36.013 1.00 67.25 78 PRO A C 1
ATOM 577 O O . PRO A 1 78 ? 8.389 10.091 -35.167 1.00 67.25 78 PRO A O 1
ATOM 580 N N . HIS A 1 79 ? 10.176 8.993 -35.933 1.00 68.44 79 HIS A N 1
ATOM 581 C CA . HIS A 1 79 ? 10.194 8.032 -34.827 1.00 68.44 79 HIS A CA 1
ATOM 582 C C . HIS A 1 79 ? 10.635 8.686 -33.515 1.00 68.44 79 HIS A C 1
ATOM 584 O O . HIS A 1 79 ? 10.065 8.388 -32.469 1.00 68.44 79 HIS A O 1
ATOM 590 N N . LEU A 1 80 ? 11.585 9.626 -33.568 1.00 67.31 80 LEU A N 1
ATOM 591 C CA . LEU A 1 80 ? 12.016 10.389 -32.391 1.00 67.31 80 LEU A CA 1
ATOM 592 C C . LEU A 1 80 ? 10.892 11.282 -31.847 1.00 67.31 80 LEU A C 1
ATOM 594 O O . LEU A 1 80 ? 10.707 11.358 -30.636 1.00 67.31 80 LEU A O 1
ATOM 598 N N . LYS A 1 81 ? 10.081 11.880 -32.731 1.00 68.12 81 LYS A N 1
ATOM 599 C CA . LYS A 1 81 ? 8.890 12.654 -32.334 1.00 68.12 81 LYS A CA 1
ATOM 600 C C . LYS A 1 81 ? 7.817 11.792 -31.663 1.00 68.12 81 LYS A C 1
ATOM 602 O O . LYS A 1 81 ? 7.185 12.238 -30.711 1.00 68.12 81 LYS A O 1
ATOM 607 N N . ILE A 1 82 ? 7.616 10.560 -32.137 1.00 71.75 82 ILE A N 1
ATOM 608 C CA . ILE A 1 82 ? 6.694 9.605 -31.500 1.00 71.75 82 ILE A CA 1
ATOM 609 C C . ILE A 1 82 ? 7.214 9.211 -30.112 1.00 71.75 82 ILE A C 1
ATOM 611 O O . ILE A 1 82 ? 6.434 9.172 -29.164 1.00 71.75 82 ILE A O 1
ATOM 615 N N . ILE A 1 83 ? 8.523 8.976 -29.970 1.00 70.75 83 ILE A N 1
ATOM 616 C CA . ILE A 1 83 ? 9.146 8.673 -28.673 1.00 70.75 83 ILE A CA 1
ATOM 617 C C . ILE A 1 83 ? 8.972 9.843 -27.692 1.00 70.75 83 ILE A C 1
ATOM 619 O O . ILE A 1 83 ? 8.609 9.608 -26.541 1.00 70.75 83 ILE A O 1
ATOM 623 N N . ASP A 1 84 ? 9.148 11.090 -28.139 1.00 68.75 84 ASP A N 1
ATOM 624 C CA . ASP A 1 84 ? 8.886 12.273 -27.305 1.00 68.75 84 ASP A CA 1
ATOM 625 C C . ASP A 1 84 ? 7.423 12.366 -26.865 1.00 68.75 84 ASP A C 1
ATOM 627 O O . ASP A 1 84 ? 7.147 12.636 -25.697 1.00 68.75 84 ASP A O 1
ATOM 631 N N . LEU A 1 85 ? 6.475 12.126 -27.775 1.00 69.19 85 LEU A N 1
ATOM 632 C CA . LEU A 1 85 ? 5.048 12.173 -27.454 1.00 69.19 85 LEU A CA 1
ATOM 633 C C . LEU A 1 85 ? 4.669 11.095 -26.428 1.00 69.19 85 LEU A C 1
ATOM 635 O O . LEU A 1 85 ? 3.981 11.386 -25.448 1.00 69.19 85 LEU A O 1
ATOM 639 N N . VAL A 1 86 ? 5.155 9.866 -26.623 1.00 73.12 86 VAL A N 1
ATOM 640 C CA . VAL A 1 86 ? 4.969 8.754 -25.677 1.00 73.12 86 VAL A CA 1
ATOM 641 C C . VAL A 1 86 ? 5.604 9.078 -24.326 1.00 73.12 86 VAL A C 1
ATOM 643 O O . VAL A 1 86 ? 5.018 8.772 -23.292 1.00 73.12 86 VAL A O 1
ATOM 646 N N . TRP A 1 87 ? 6.758 9.746 -24.308 1.00 75.62 87 TRP A N 1
ATOM 647 C CA . TRP A 1 87 ? 7.397 10.193 -23.074 1.00 75.62 87 TRP A CA 1
ATOM 648 C C . TRP A 1 87 ? 6.581 11.259 -22.335 1.00 75.62 87 TRP A C 1
ATOM 650 O O . TRP A 1 87 ? 6.427 11.162 -21.118 1.00 75.62 87 TRP A O 1
ATOM 660 N N . VAL A 1 88 ? 6.053 12.268 -23.034 1.00 67.38 88 VAL A N 1
ATOM 661 C CA . VAL A 1 88 ? 5.233 13.324 -22.416 1.00 67.38 88 VAL A CA 1
ATOM 662 C C . VAL A 1 88 ? 3.958 12.729 -21.820 1.00 67.38 88 VAL A C 1
ATOM 664 O O . VAL A 1 88 ? 3.642 13.000 -20.662 1.00 67.38 88 VAL A O 1
ATOM 667 N N . LEU A 1 89 ? 3.274 11.858 -22.568 1.00 66.50 89 LEU A N 1
ATOM 668 C CA . LEU A 1 89 ? 2.107 11.124 -22.073 1.00 66.50 89 LEU A CA 1
ATOM 669 C C . LEU A 1 89 ? 2.479 10.238 -20.880 1.00 66.50 89 LEU A C 1
ATOM 671 O O . LEU A 1 89 ? 1.834 10.301 -19.837 1.00 66.50 89 LEU A O 1
ATOM 675 N N . GLY A 1 90 ? 3.566 9.477 -20.994 1.00 72.19 90 GLY A N 1
ATOM 676 C CA . GLY A 1 90 ? 4.074 8.633 -19.922 1.00 72.19 90 GLY A CA 1
ATOM 677 C C . GLY A 1 90 ? 4.429 9.415 -18.656 1.00 72.19 90 GLY A C 1
ATOM 678 O O . GLY A 1 90 ? 4.112 8.967 -17.562 1.00 72.19 90 GLY A O 1
ATOM 679 N N . SER A 1 91 ? 5.012 10.608 -18.792 1.00 69.56 91 SER A N 1
ATOM 680 C CA . SER A 1 91 ? 5.373 11.493 -17.675 1.00 69.56 91 SER A CA 1
ATOM 681 C C . SER A 1 91 ? 4.149 12.108 -16.994 1.00 69.56 91 SER A C 1
ATOM 683 O O . SER A 1 91 ? 4.130 12.266 -15.776 1.00 69.56 91 SER A O 1
ATOM 685 N N . ALA A 1 92 ? 3.106 12.441 -17.756 1.00 64.69 92 ALA A N 1
ATOM 686 C CA . ALA A 1 92 ? 1.849 12.917 -17.184 1.00 64.69 92 ALA A CA 1
ATOM 687 C C . ALA A 1 92 ? 1.184 11.817 -16.344 1.00 64.69 92 ALA A C 1
ATOM 689 O O . ALA A 1 92 ? 0.804 12.051 -15.196 1.00 64.69 92 ALA A O 1
ATOM 690 N N . VAL A 1 93 ? 1.126 10.593 -16.879 1.00 68.81 93 VAL A N 1
ATOM 691 C CA . VAL A 1 93 ? 0.618 9.427 -16.146 1.00 68.81 93 VAL A CA 1
ATOM 692 C C . VAL A 1 93 ? 1.509 9.144 -14.924 1.00 68.81 93 VAL A C 1
ATOM 694 O O . VAL A 1 93 ? 1.001 8.935 -13.827 1.00 68.81 93 VAL A O 1
ATOM 697 N N . ALA A 1 94 ? 2.832 9.248 -15.068 1.00 73.44 94 ALA A N 1
ATOM 698 C CA . ALA A 1 94 ? 3.805 9.081 -13.991 1.00 73.44 94 ALA A CA 1
ATOM 699 C C . ALA A 1 94 ? 3.514 9.946 -12.757 1.00 73.44 94 ALA A C 1
ATOM 701 O O . ALA A 1 94 ? 3.511 9.444 -11.631 1.00 73.44 94 ALA A O 1
ATOM 702 N N . ILE A 1 95 ? 3.232 11.232 -12.973 1.00 67.50 95 ILE A N 1
ATOM 703 C CA . ILE A 1 95 ? 2.924 12.186 -11.902 1.00 67.50 95 ILE A CA 1
ATOM 704 C C . ILE A 1 95 ? 1.612 11.818 -11.204 1.00 67.50 95 ILE A C 1
ATOM 706 O O . ILE A 1 95 ? 1.575 11.770 -9.976 1.00 67.50 95 ILE A O 1
ATOM 710 N N . VAL A 1 96 ? 0.554 11.509 -11.964 1.00 63.59 96 VAL A N 1
ATOM 711 C CA . VAL A 1 96 ? -0.751 11.110 -11.401 1.00 63.59 96 VAL A CA 1
ATOM 712 C C . VAL A 1 96 ? -0.593 9.896 -10.487 1.00 63.59 96 VAL A C 1
ATOM 714 O O . VAL A 1 96 ? -1.099 9.886 -9.367 1.00 63.59 96 VAL A O 1
ATOM 717 N N . PHE A 1 97 ? 0.173 8.895 -10.915 1.00 68.12 97 PHE A N 1
ATOM 718 C CA . PHE A 1 97 ? 0.412 7.714 -10.094 1.00 68.12 97 PHE A CA 1
ATOM 719 C C . PHE A 1 97 ? 1.335 7.965 -8.903 1.00 68.12 97 PHE A C 1
ATOM 721 O O . PHE A 1 97 ? 1.121 7.356 -7.859 1.00 68.12 97 PHE A O 1
ATOM 728 N N . ALA A 1 98 ? 2.330 8.849 -9.012 1.00 70.88 98 ALA A N 1
ATOM 729 C CA . ALA A 1 98 ? 3.149 9.236 -7.864 1.00 70.88 98 ALA A CA 1
ATOM 730 C C . ALA A 1 98 ? 2.287 9.880 -6.764 1.00 70.88 98 ALA A C 1
ATOM 732 O O . ALA A 1 98 ? 2.432 9.538 -5.593 1.00 70.88 98 ALA A O 1
ATOM 733 N N . VAL A 1 99 ? 1.331 10.736 -7.145 1.00 65.38 99 VAL A N 1
ATOM 734 C CA . VAL A 1 99 ? 0.343 11.304 -6.213 1.00 65.38 99 VAL A CA 1
ATOM 735 C C . VAL A 1 99 ? -0.491 10.196 -5.566 1.00 65.38 99 VAL A C 1
ATOM 737 O O . VAL A 1 99 ? -0.597 10.159 -4.343 1.00 65.38 99 VAL A O 1
ATOM 740 N N . ILE A 1 100 ? -1.007 9.245 -6.356 1.00 68.62 100 ILE A N 1
ATOM 741 C CA . ILE A 1 100 ? -1.770 8.099 -5.833 1.00 68.62 100 ILE A CA 1
ATOM 742 C C . ILE A 1 100 ? -0.923 7.274 -4.851 1.00 68.62 100 ILE A C 1
ATOM 744 O O . ILE A 1 100 ? -1.407 6.936 -3.776 1.00 68.62 100 ILE A O 1
ATOM 748 N N . GLN A 1 101 ? 0.338 6.971 -5.172 1.00 73.31 101 GLN A N 1
ATOM 749 C CA . GLN A 1 101 ? 1.223 6.202 -4.291 1.00 73.31 101 GLN A CA 1
ATOM 750 C C . GLN A 1 101 ? 1.482 6.917 -2.965 1.00 73.31 101 GLN A C 1
ATOM 752 O O . GLN A 1 101 ? 1.399 6.285 -1.917 1.00 73.31 101 GLN A O 1
ATOM 757 N N . VAL A 1 102 ? 1.749 8.225 -2.988 1.00 70.12 102 VAL A N 1
ATOM 758 C CA . VAL A 1 102 ? 1.934 9.014 -1.760 1.00 70.12 102 VAL A CA 1
ATOM 759 C C . VAL A 1 102 ? 0.665 8.994 -0.905 1.00 70.12 102 VAL A C 1
ATOM 761 O O . VAL A 1 102 ? 0.745 8.774 0.304 1.00 70.12 102 VAL A O 1
ATOM 764 N N . SER A 1 103 ? -0.511 9.150 -1.519 1.00 68.88 103 SER A N 1
ATOM 765 C CA . SER A 1 103 ? -1.790 9.041 -0.809 1.00 68.88 103 SER A CA 1
ATOM 766 C C . SER A 1 103 ? -2.002 7.652 -0.199 1.00 68.88 103 SER A C 1
ATOM 768 O O . SER A 1 103 ? -2.475 7.552 0.930 1.00 68.88 103 SER A O 1
ATOM 770 N N . GLN A 1 104 ? -1.615 6.584 -0.901 1.00 73.56 104 GLN A N 1
ATOM 771 C CA . GLN A 1 104 ? -1.749 5.210 -0.410 1.00 73.56 104 GLN A CA 1
ATOM 772 C C . GLN A 1 104 ? -0.750 4.878 0.705 1.00 73.56 104 GLN A C 1
ATOM 774 O O . GLN A 1 104 ? -1.140 4.243 1.680 1.00 73.56 104 GLN A O 1
ATOM 779 N N . PHE A 1 105 ? 0.494 5.366 0.633 1.00 74.94 105 PHE A N 1
ATOM 780 C CA . PHE A 1 105 ? 1.457 5.242 1.734 1.00 74.94 105 PHE A CA 1
ATOM 781 C C . PHE A 1 105 ? 0.967 5.954 2.995 1.00 74.94 105 PHE A C 1
ATOM 783 O O . PHE A 1 105 ? 1.023 5.387 4.085 1.00 74.94 105 PHE A O 1
ATOM 790 N N . SER A 1 106 ? 0.429 7.168 2.845 1.00 71.19 106 SER A N 1
ATOM 791 C CA . SER A 1 106 ? -0.177 7.894 3.963 1.00 71.19 106 SER A CA 1
ATOM 792 C C . SER A 1 106 ? -1.382 7.143 4.540 1.00 71.19 106 SER A C 1
ATOM 794 O O . SER A 1 106 ? -1.516 7.047 5.759 1.00 71.19 106 SER A O 1
ATOM 796 N N . ALA A 1 107 ? -2.231 6.564 3.686 1.00 71.12 107 ALA A N 1
ATOM 797 C CA . ALA A 1 107 ? -3.356 5.748 4.126 1.00 71.12 107 ALA A CA 1
ATOM 798 C C . ALA A 1 107 ? -2.893 4.483 4.867 1.00 71.12 107 ALA A C 1
ATOM 800 O O . ALA A 1 107 ? -3.462 4.148 5.900 1.00 71.12 107 ALA A O 1
ATOM 801 N N . GLU A 1 108 ? -1.855 3.792 4.391 1.00 77.94 108 GLU A N 1
ATOM 802 C CA . GLU A 1 108 ? -1.312 2.583 5.022 1.00 77.94 108 GLU A CA 1
ATOM 803 C C . GLU A 1 108 ? -0.656 2.867 6.380 1.00 77.94 108 GLU A C 1
ATOM 805 O O . GLU A 1 108 ? -0.871 2.117 7.335 1.00 77.94 108 GLU A O 1
ATOM 810 N N . GLU A 1 109 ? 0.058 3.987 6.513 1.00 76.94 109 GLU A N 1
ATOM 811 C CA . GLU A 1 109 ? 0.569 4.438 7.807 1.00 76.94 109 GLU A CA 1
ATOM 812 C C . GLU A 1 109 ? -0.576 4.690 8.797 1.00 76.94 109 GLU A C 1
ATOM 814 O O . GLU A 1 109 ? -0.535 4.214 9.937 1.00 76.94 109 GLU A O 1
ATOM 819 N N . THR A 1 110 ? -1.631 5.378 8.354 1.00 77.06 110 THR A N 1
ATOM 820 C CA . THR A 1 110 ? -2.827 5.608 9.167 1.00 77.06 110 THR A CA 1
ATOM 821 C C . THR A 1 110 ? -3.508 4.288 9.540 1.00 77.06 110 THR A C 1
ATOM 823 O O . THR A 1 110 ? -3.797 4.091 10.717 1.00 77.06 110 THR A O 1
ATOM 826 N N . ARG A 1 111 ? -3.678 3.333 8.610 1.00 79.69 111 ARG A N 1
ATOM 827 C CA . ARG A 1 111 ? -4.230 1.988 8.905 1.00 79.69 111 ARG A CA 1
ATOM 828 C C . ARG A 1 111 ? -3.424 1.269 9.976 1.00 79.69 111 ARG A C 1
ATOM 830 O O . ARG A 1 111 ? -4.006 0.731 10.910 1.00 79.69 111 ARG A O 1
ATOM 837 N N . SER A 1 112 ? -2.097 1.272 9.865 1.00 81.56 112 SER A N 1
ATOM 838 C CA . SER A 1 112 ? -1.210 0.609 10.827 1.00 81.56 112 SER A CA 1
ATOM 839 C C . SER A 1 112 ? -1.324 1.227 12.225 1.00 81.56 112 SER A C 1
ATOM 841 O O . SER A 1 112 ? -1.491 0.517 13.223 1.00 81.56 112 SER A O 1
ATOM 843 N N . ARG A 1 113 ? -1.322 2.565 12.304 1.00 82.69 113 ARG A N 1
ATOM 844 C CA . ARG A 1 113 ? -1.519 3.297 13.564 1.00 82.69 113 ARG A CA 1
ATOM 845 C C . ARG A 1 113 ? -2.891 3.004 14.175 1.00 82.69 113 ARG A C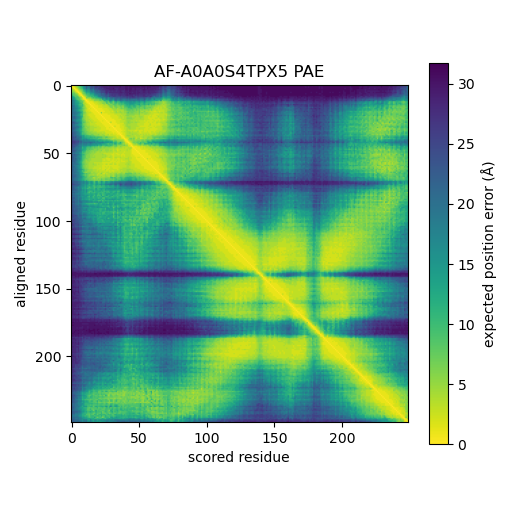 1
ATOM 847 O O . ARG A 1 113 ? -2.968 2.686 15.360 1.00 82.69 113 ARG A O 1
ATOM 854 N N . LEU A 1 114 ? -3.956 3.066 13.376 1.00 84.19 114 LEU A N 1
ATOM 855 C CA . LEU A 1 114 ? -5.321 2.799 13.831 1.00 84.19 114 LEU A CA 1
ATOM 856 C C . LEU A 1 114 ? -5.502 1.347 14.263 1.00 84.19 114 LEU A C 1
ATOM 858 O O . LEU A 1 114 ? -6.079 1.117 15.316 1.00 84.19 114 LEU A O 1
ATOM 862 N N . ALA A 1 115 ? -4.961 0.373 13.530 1.00 85.44 115 ALA A N 1
ATOM 863 C CA . ALA A 1 115 ? -5.028 -1.038 13.902 1.00 85.44 115 ALA A CA 1
ATOM 864 C C . ALA A 1 115 ? -4.379 -1.294 15.271 1.00 85.44 115 ALA A C 1
ATOM 866 O O . ALA A 1 115 ? -4.963 -1.968 16.120 1.00 85.44 115 ALA A O 1
ATOM 867 N N . LYS A 1 116 ? -3.209 -0.695 15.530 1.00 87.06 116 LYS A N 1
ATOM 868 C CA . LYS A 1 116 ? -2.538 -0.795 16.834 1.00 87.06 116 LYS A CA 1
ATOM 869 C C . LYS A 1 116 ? -3.348 -0.138 17.955 1.00 87.06 116 LYS A C 1
ATOM 871 O O . LYS A 1 116 ? -3.469 -0.701 19.046 1.00 87.06 116 LYS A O 1
ATOM 876 N N . ASN A 1 117 ? -3.903 1.043 17.693 1.00 87.69 117 ASN A N 1
ATOM 877 C CA . ASN A 1 117 ? -4.742 1.752 18.657 1.00 87.69 117 ASN A CA 1
ATOM 878 C C . ASN A 1 117 ? -6.041 0.989 18.944 1.00 87.69 117 ASN A C 1
ATOM 880 O O . ASN A 1 117 ? -6.423 0.876 20.104 1.00 87.69 117 ASN A O 1
ATOM 884 N N . ILE A 1 118 ? -6.679 0.417 17.918 1.00 86.94 118 ILE A N 1
ATOM 885 C CA . ILE A 1 118 ? -7.860 -0.443 18.041 1.00 86.94 118 ILE A CA 1
ATOM 886 C C . ILE A 1 118 ? -7.538 -1.653 18.906 1.00 86.94 118 ILE A C 1
ATOM 888 O O . ILE A 1 118 ? -8.318 -1.960 19.796 1.00 86.94 118 ILE A O 1
ATOM 892 N N . GLU A 1 119 ? -6.408 -2.326 18.692 1.00 87.44 119 GLU A N 1
ATOM 893 C CA . GLU A 1 119 ? -6.067 -3.520 19.472 1.00 87.44 119 GLU A CA 1
ATOM 894 C C . GLU A 1 119 ? -5.806 -3.186 20.949 1.00 87.44 119 GLU A C 1
ATOM 896 O O . GLU A 1 119 ? -6.255 -3.891 21.858 1.00 87.44 119 GLU A O 1
ATOM 901 N N . THR A 1 120 ? -5.157 -2.047 21.197 1.00 89.44 120 THR A N 1
ATOM 902 C CA . THR A 1 120 ? -4.912 -1.537 22.553 1.00 89.44 120 THR A CA 1
ATOM 903 C C . THR A 1 120 ? -6.232 -1.167 23.238 1.00 89.44 120 THR A C 1
ATOM 905 O O . THR A 1 120 ? -6.506 -1.611 24.355 1.00 89.44 120 THR A O 1
ATOM 908 N N . ALA A 1 121 ? -7.091 -0.415 22.544 1.00 87.06 121 ALA A N 1
ATOM 909 C CA . ALA A 1 121 ? -8.415 -0.030 23.022 1.00 87.06 121 ALA A CA 1
ATOM 910 C C . ALA A 1 121 ? -9.322 -1.246 23.235 1.00 87.06 121 ALA A C 1
ATOM 912 O O . ALA A 1 121 ? -10.045 -1.312 24.221 1.00 87.06 121 ALA A O 1
ATOM 913 N N . ARG A 1 122 ? -9.256 -2.248 22.356 1.00 87.88 122 ARG A N 1
ATOM 914 C CA . ARG A 1 122 ? -10.015 -3.499 22.458 1.00 87.88 122 ARG A CA 1
ATOM 915 C C . ARG A 1 122 ? -9.599 -4.306 23.682 1.00 87.88 122 ARG A C 1
ATOM 917 O O . ARG A 1 122 ? -10.471 -4.812 24.384 1.00 87.88 122 ARG A O 1
ATOM 924 N N . THR A 1 123 ? -8.299 -4.394 23.957 1.00 89.12 123 THR A N 1
ATOM 925 C CA . THR A 1 123 ? -7.773 -5.076 25.149 1.00 89.12 123 THR A CA 1
ATOM 926 C C . THR A 1 123 ? -8.261 -4.385 26.422 1.00 89.12 123 THR A C 1
ATOM 928 O O . THR A 1 123 ? -8.883 -5.029 27.266 1.00 89.12 123 THR A O 1
ATOM 931 N N . SER A 1 124 ? -8.106 -3.059 26.502 1.00 89.06 124 SER A N 1
ATOM 932 C CA . SER A 1 124 ? -8.606 -2.256 27.626 1.00 89.06 124 SER A CA 1
ATOM 933 C C . SER A 1 124 ? -10.131 -2.365 27.785 1.00 89.06 124 SER A C 1
ATOM 935 O O . SER A 1 124 ? -10.632 -2.606 28.883 1.00 89.06 124 SER A O 1
ATOM 937 N N . ALA A 1 125 ? -10.890 -2.271 26.689 1.00 86.94 125 ALA A N 1
ATOM 938 C CA . ALA A 1 125 ? -12.345 -2.400 26.703 1.00 86.94 125 ALA A CA 1
ATOM 939 C C . ALA A 1 125 ? -12.792 -3.780 27.198 1.00 86.94 125 ALA A C 1
ATOM 941 O O . ALA A 1 125 ? -13.752 -3.873 27.957 1.00 86.94 125 ALA A O 1
ATOM 942 N N . LYS A 1 126 ? -12.103 -4.851 26.786 1.00 89.12 126 LYS A N 1
ATOM 943 C CA . LYS A 1 126 ? -12.394 -6.225 27.210 1.00 89.12 126 LYS A CA 1
ATOM 944 C C . LYS A 1 126 ? -12.200 -6.393 28.716 1.00 89.12 126 LYS A C 1
ATOM 946 O O . LYS A 1 126 ? -13.076 -6.948 29.379 1.00 89.12 126 LYS A O 1
ATOM 951 N N . GLU A 1 127 ? -11.070 -5.930 29.243 1.00 90.25 127 GLU A N 1
ATOM 952 C CA . GLU A 1 127 ? -10.754 -6.014 30.673 1.00 90.25 127 GLU A CA 1
ATOM 953 C C . GLU A 1 127 ? -11.769 -5.223 31.505 1.00 90.25 127 GLU A C 1
ATOM 955 O O . GLU A 1 127 ? -12.394 -5.768 32.418 1.00 90.25 127 GLU A O 1
ATOM 960 N N . ASN A 1 128 ? -12.029 -3.976 31.112 1.00 88.75 128 ASN A N 1
ATOM 961 C CA . ASN A 1 128 ? -12.973 -3.099 31.794 1.00 88.75 128 ASN A CA 1
ATOM 962 C C . ASN A 1 128 ? -14.427 -3.592 31.690 1.00 88.75 128 ASN A C 1
ATOM 964 O O . ASN A 1 128 ? -15.178 -3.499 32.662 1.00 88.75 128 ASN A O 1
ATOM 968 N N . ALA A 1 129 ? -14.834 -4.186 30.562 1.00 86.94 129 ALA A N 1
ATOM 969 C CA . ALA A 1 129 ? -16.166 -4.774 30.406 1.00 86.94 129 ALA A CA 1
ATOM 970 C C . ALA A 1 129 ? -16.364 -6.000 31.310 1.00 86.94 129 ALA A C 1
ATOM 972 O O . ALA A 1 129 ? -17.447 -6.181 31.868 1.00 86.94 129 ALA A O 1
ATOM 973 N N . ALA A 1 130 ? -15.330 -6.829 31.490 1.00 87.88 130 ALA A N 1
ATOM 974 C CA . ALA A 1 130 ? -15.385 -7.978 32.392 1.00 87.88 130 ALA A CA 1
ATOM 975 C C . ALA A 1 130 ? -15.525 -7.542 33.861 1.00 87.88 130 ALA A C 1
ATOM 977 O O . ALA A 1 130 ? -16.331 -8.114 34.601 1.00 87.88 130 ALA A O 1
ATOM 978 N N . ILE A 1 131 ? -14.788 -6.501 34.264 1.00 88.12 131 ILE A N 1
ATOM 979 C CA . ILE A 1 131 ? -14.901 -5.892 35.597 1.00 88.12 131 ILE A CA 1
ATOM 980 C C . ILE A 1 131 ? -16.303 -5.301 35.786 1.00 88.12 131 ILE A C 1
ATOM 982 O O . ILE A 1 131 ? -16.989 -5.657 36.742 1.00 88.12 131 ILE A O 1
ATOM 986 N N . ALA A 1 132 ? -16.777 -4.491 34.836 1.00 85.44 132 ALA A N 1
ATOM 987 C CA . ALA A 1 132 ? -18.099 -3.873 34.884 1.00 85.44 132 ALA A CA 1
ATOM 988 C C . ALA A 1 132 ? -19.235 -4.903 34.978 1.00 85.44 132 ALA A C 1
ATOM 990 O O . ALA A 1 132 ? -20.166 -4.732 35.764 1.00 85.44 132 ALA A O 1
ATOM 991 N N . TYR A 1 133 ? -19.144 -6.004 34.225 1.00 86.62 133 TYR A N 1
ATOM 992 C CA . TYR A 1 133 ? -20.123 -7.087 34.294 1.00 86.62 133 TYR A CA 1
ATOM 993 C C . TYR A 1 133 ? -20.139 -7.738 35.686 1.00 86.62 133 TYR A C 1
ATOM 995 O O . TYR A 1 133 ? -21.204 -8.000 36.249 1.00 86.62 133 TYR A O 1
ATOM 1003 N N . LYS A 1 134 ? -18.967 -7.964 36.289 1.00 86.06 134 LYS A N 1
ATOM 1004 C CA . LYS A 1 134 ? -18.881 -8.501 37.651 1.00 86.06 134 LYS A CA 1
ATOM 1005 C C . LYS A 1 134 ? -19.461 -7.520 38.677 1.00 86.06 134 LYS A C 1
ATOM 1007 O O . LYS A 1 134 ? -20.243 -7.933 39.525 1.00 86.06 134 LYS A O 1
ATOM 1012 N N . GLU A 1 135 ? -19.138 -6.238 38.589 1.00 84.25 135 GLU A N 1
ATOM 1013 C CA . GLU A 1 135 ? -19.564 -5.234 39.573 1.00 84.25 135 GLU A CA 1
ATOM 1014 C C . GLU A 1 135 ? -21.056 -4.885 39.494 1.00 84.25 135 GLU A C 1
ATOM 1016 O O . GLU A 1 135 ? -21.686 -4.690 40.526 1.00 84.25 135 GLU A O 1
ATOM 1021 N N . GLN A 1 136 ? -21.631 -4.809 38.290 1.00 78.94 136 GLN A N 1
ATOM 1022 C CA . GLN A 1 136 ? -22.961 -4.208 38.091 1.00 78.94 136 GLN A CA 1
ATOM 1023 C C . GLN A 1 136 ? -24.028 -5.178 37.570 1.00 78.94 136 GLN A C 1
ATOM 1025 O O . GLN A 1 136 ? -25.212 -4.847 37.583 1.00 78.94 136 GLN A O 1
ATOM 1030 N N . CYS A 1 137 ? -23.627 -6.369 37.112 1.00 80.88 137 CYS A N 1
ATOM 1031 C CA . CYS A 1 137 ? -24.548 -7.402 36.624 1.00 80.88 137 CYS A CA 1
ATOM 1032 C C . CYS A 1 137 ? -24.546 -8.674 37.474 1.00 80.88 137 CYS A C 1
ATOM 1034 O O . CYS A 1 137 ? -25.552 -9.379 37.501 1.00 80.88 137 CYS A O 1
ATOM 1036 N N . SER A 1 138 ? -23.441 -8.989 38.164 1.00 74.06 138 SER A N 1
ATOM 1037 C CA . SER A 1 138 ? -23.395 -10.134 39.090 1.00 74.06 138 SER A CA 1
ATOM 1038 C C . SER A 1 138 ? -23.840 -9.785 40.517 1.00 74.06 138 SER A C 1
ATOM 1040 O O . SER A 1 138 ? -24.254 -10.669 41.265 1.00 74.06 138 SER A O 1
ATOM 1042 N N . GLN A 1 139 ? -23.823 -8.497 40.870 1.00 63.44 139 GLN A N 1
ATOM 1043 C CA . GLN A 1 139 ? -24.447 -7.935 42.070 1.00 63.44 139 GLN A CA 1
ATOM 1044 C C . GLN A 1 139 ? -25.593 -7.003 41.629 1.00 63.44 139 GLN A C 1
ATOM 1046 O O . GLN A 1 139 ? -25.459 -6.364 40.585 1.00 63.44 139 GLN A O 1
ATOM 1051 N N . PRO A 1 140 ? -26.738 -6.941 42.340 1.00 56.03 140 PRO A N 1
ATOM 1052 C CA . PRO A 1 140 ? -27.928 -6.221 41.883 1.00 56.03 140 PRO A CA 1
ATOM 1053 C C . PRO A 1 140 ? -27.765 -4.707 42.083 1.00 56.03 140 PRO A C 1
ATOM 1055 O O . PRO A 1 140 ? -28.390 -4.104 42.952 1.00 56.03 140 PRO A O 1
ATOM 1058 N N . SER A 1 141 ? -26.896 -4.084 41.293 1.00 59.28 141 SER A N 1
ATOM 1059 C CA . SER A 1 141 ? -26.590 -2.662 41.405 1.00 59.28 141 SER A CA 1
ATOM 1060 C C . SER A 1 141 ? -26.289 -2.049 40.041 1.00 59.28 141 SER A C 1
ATOM 1062 O O . SER A 1 141 ? -25.204 -2.217 39.496 1.00 59.28 141 SER A O 1
ATOM 1064 N N . GLY A 1 142 ? -27.251 -1.282 39.521 1.00 66.12 142 GLY A N 1
ATOM 1065 C CA . GLY A 1 142 ? -27.033 -0.275 38.476 1.00 66.12 142 GLY A CA 1
ATOM 1066 C C . GLY A 1 142 ? -27.659 -0.578 37.112 1.00 66.12 142 GLY A C 1
ATOM 1067 O O . GLY A 1 142 ? -28.307 0.303 36.553 1.00 66.12 142 GLY A O 1
ATOM 1068 N N . LEU A 1 143 ? -27.518 -1.797 36.582 1.00 72.75 143 LEU A N 1
ATOM 1069 C CA . LEU A 1 143 ? -27.938 -2.138 35.212 1.00 72.75 143 LEU A CA 1
ATOM 1070 C C . LEU A 1 143 ? -29.184 -3.033 35.170 1.00 72.75 143 LEU A C 1
ATOM 1072 O O . LEU A 1 143 ? -29.381 -3.917 36.001 1.00 72.75 143 LEU A O 1
ATOM 1076 N N . THR A 1 144 ? -30.015 -2.844 34.145 1.00 81.44 144 THR A N 1
ATOM 1077 C CA . THR A 1 144 ? -31.123 -3.760 33.826 1.00 81.44 144 THR A CA 1
ATOM 1078 C C . THR A 1 144 ? -30.606 -5.058 33.190 1.00 81.44 144 THR A C 1
ATOM 1080 O O . THR A 1 144 ? -29.550 -5.075 32.555 1.00 81.44 144 THR A O 1
ATOM 1083 N N . ALA A 1 145 ? -31.380 -6.148 33.271 1.00 80.50 145 ALA A N 1
ATOM 1084 C CA . ALA A 1 145 ? -31.012 -7.433 32.662 1.00 80.50 145 ALA A CA 1
ATOM 1085 C C . ALA A 1 145 ? -30.693 -7.322 31.153 1.00 80.50 145 ALA A C 1
ATOM 1087 O O . ALA A 1 145 ? -29.756 -7.954 30.668 1.00 80.50 145 ALA A O 1
ATOM 1088 N N . GLY A 1 146 ? -31.420 -6.468 30.419 1.00 80.12 146 GLY A N 1
ATOM 1089 C CA . GLY A 1 146 ? -31.165 -6.212 28.997 1.00 80.12 146 GLY A CA 1
ATOM 1090 C C . GLY A 1 146 ? -29.844 -5.477 28.730 1.00 80.12 146 GLY A C 1
ATOM 1091 O O . GLY A 1 146 ? -29.149 -5.780 27.757 1.00 80.12 146 GLY A O 1
ATOM 1092 N N . GLN A 1 147 ? -29.449 -4.555 29.612 1.00 82.00 147 GLN A N 1
ATOM 1093 C CA . GLN A 1 147 ? -28.154 -3.876 29.519 1.00 82.00 147 GLN A CA 1
ATOM 1094 C C . GLN A 1 147 ? -26.998 -4.820 29.870 1.00 82.00 147 GLN A C 1
ATOM 1096 O O . GLN A 1 147 ? -25.967 -4.792 29.205 1.00 82.00 147 GLN A O 1
ATOM 1101 N N . CYS A 1 148 ? -27.187 -5.712 30.843 1.00 83.25 148 CYS A N 1
ATOM 1102 C CA . CYS A 1 148 ? -26.207 -6.741 31.186 1.00 83.25 148 CYS A CA 1
ATOM 1103 C C . CYS A 1 148 ? -25.971 -7.743 30.051 1.00 83.25 148 CYS A C 1
ATOM 1105 O O . CYS A 1 148 ? -24.827 -8.092 29.759 1.00 83.25 148 CYS A O 1
ATOM 1107 N N . GLU A 1 149 ? -27.033 -8.160 29.361 1.00 84.25 149 GLU A N 1
ATOM 1108 C CA . GLU A 1 149 ? -26.921 -9.002 28.167 1.00 84.25 149 GLU A CA 1
ATOM 1109 C C . GLU A 1 149 ? -26.211 -8.263 27.018 1.00 84.25 149 GLU A C 1
ATOM 1111 O O . GLU A 1 149 ? -25.348 -8.827 26.344 1.00 84.25 149 GLU A O 1
ATOM 1116 N N . SER A 1 150 ? -26.499 -6.972 26.833 1.00 84.44 150 SER A N 1
ATOM 1117 C CA . SER A 1 150 ? -25.817 -6.137 25.832 1.00 84.44 150 SER A CA 1
ATOM 1118 C C . SER A 1 150 ? -24.322 -5.973 26.142 1.00 84.44 150 SER A C 1
ATOM 1120 O O . SER A 1 150 ? -23.485 -6.152 25.255 1.00 84.44 150 SER A O 1
ATOM 1122 N N . LEU A 1 151 ? -23.968 -5.728 27.409 1.00 84.94 151 LEU A N 1
ATOM 1123 C CA . LEU A 1 151 ? -22.581 -5.651 27.881 1.00 84.94 151 LEU A CA 1
ATOM 1124 C C . LEU A 1 151 ? -21.840 -6.975 27.664 1.00 84.94 151 LEU A C 1
ATOM 1126 O O . LEU A 1 151 ? -20.703 -6.982 27.193 1.00 84.94 151 LEU A O 1
ATOM 1130 N N . ARG A 1 152 ? -22.500 -8.105 27.941 1.00 85.62 152 ARG A N 1
ATOM 1131 C CA . ARG A 1 152 ? -21.953 -9.441 27.683 1.00 85.62 152 ARG A CA 1
ATOM 1132 C C . ARG A 1 152 ? -21.662 -9.656 26.198 1.00 85.62 152 ARG A C 1
ATOM 1134 O O . ARG A 1 152 ? -20.586 -10.145 25.861 1.00 85.62 152 ARG A O 1
ATOM 1141 N N . ARG A 1 153 ? -22.582 -9.278 25.304 1.00 84.94 153 ARG A N 1
ATOM 1142 C CA . ARG A 1 153 ? -22.388 -9.391 23.846 1.00 84.94 153 ARG A CA 1
ATOM 1143 C C . ARG A 1 153 ? -21.229 -8.532 23.349 1.00 84.94 153 ARG A C 1
ATOM 1145 O O . ARG A 1 153 ? -20.413 -9.022 22.571 1.00 84.94 153 ARG A O 1
ATOM 1152 N N . ILE A 1 154 ? -21.117 -7.296 23.837 1.00 84.56 154 ILE A N 1
ATOM 1153 C CA . ILE A 1 154 ? -19.982 -6.412 23.532 1.00 84.56 154 ILE A CA 1
ATOM 1154 C C . ILE A 1 154 ? -18.673 -7.042 24.022 1.00 84.56 154 ILE A C 1
ATOM 1156 O O . ILE A 1 154 ? -17.722 -7.132 23.250 1.00 84.56 154 ILE A O 1
ATOM 1160 N N . GLY A 1 155 ? -18.637 -7.562 25.252 1.00 84.12 155 GLY A N 1
ATOM 1161 C CA . GLY A 1 155 ? -17.470 -8.257 25.805 1.00 84.12 155 GLY A CA 1
ATOM 1162 C C . GLY A 1 155 ? -17.045 -9.485 24.991 1.00 84.12 155 GLY A C 1
ATOM 1163 O O . GLY A 1 155 ? -15.856 -9.677 24.738 1.00 84.12 155 GLY A O 1
ATOM 1164 N N . ILE A 1 156 ? -18.004 -10.289 24.516 1.00 85.12 156 ILE A N 1
ATOM 1165 C CA . ILE A 1 156 ? -17.728 -11.426 23.624 1.00 85.12 156 ILE A CA 1
ATOM 1166 C C . ILE A 1 156 ? -17.132 -10.931 22.307 1.00 85.12 156 ILE A C 1
ATOM 1168 O O . ILE A 1 156 ? -16.077 -11.421 21.909 1.00 85.12 156 ILE A O 1
ATOM 1172 N N . SER A 1 157 ? -17.758 -9.940 21.662 1.00 85.69 157 SER A N 1
ATOM 1173 C CA . SER A 1 157 ? -17.272 -9.381 20.395 1.00 85.69 157 SER A CA 1
ATOM 1174 C C . SER A 1 157 ? -15.862 -8.800 20.529 1.00 85.69 157 SER A C 1
ATOM 1176 O O . SER A 1 157 ? -15.012 -9.051 19.679 1.00 85.69 157 SER A O 1
ATOM 1178 N N . LEU A 1 158 ? -15.578 -8.092 21.626 1.00 85.81 158 LEU A N 1
ATOM 1179 C CA . LEU A 1 158 ? -14.238 -7.604 21.958 1.00 85.81 158 LEU A CA 1
ATOM 1180 C C . LEU A 1 158 ? -13.238 -8.756 22.133 1.00 85.81 158 LEU A C 1
ATOM 1182 O O . LEU A 1 158 ? -12.111 -8.661 21.658 1.00 85.81 158 LEU A O 1
ATOM 1186 N N . SER A 1 159 ? -13.641 -9.857 22.777 1.00 83.56 159 SER A N 1
ATOM 1187 C CA . SER A 1 159 ? -12.757 -10.995 23.052 1.00 83.56 159 SER A CA 1
ATOM 1188 C C . SER A 1 159 ? -12.434 -11.849 21.830 1.00 83.56 159 SER A C 1
ATOM 1190 O O . SER A 1 159 ? -11.345 -12.415 21.781 1.00 83.56 159 SER A O 1
ATOM 1192 N N . VAL A 1 160 ? -13.363 -11.990 20.885 1.00 85.31 160 VAL A N 1
ATOM 1193 C CA . VAL A 1 160 ? -13.144 -12.773 19.653 1.00 85.31 160 VAL A CA 1
ATOM 1194 C C . VAL A 1 160 ? -12.612 -11.919 18.501 1.00 85.31 160 VAL A C 1
ATOM 1196 O O . VAL A 1 160 ? -12.448 -12.418 17.394 1.00 85.31 160 VAL A O 1
ATOM 1199 N N . GLY A 1 161 ? -12.372 -10.624 18.737 1.00 78.06 161 GLY A N 1
ATOM 1200 C CA . GLY A 1 161 ? -11.970 -9.678 17.696 1.00 78.06 161 GLY A CA 1
ATOM 1201 C C . GLY A 1 161 ? -13.072 -9.376 16.672 1.00 78.06 161 GLY A C 1
ATOM 1202 O O . GLY A 1 161 ? -12.780 -8.863 15.593 1.00 78.06 161 GLY A O 1
ATOM 1203 N N . GLY A 1 162 ? -14.328 -9.686 17.005 1.00 77.44 162 GLY A N 1
ATOM 1204 C CA . GLY A 1 162 ? -15.494 -9.506 16.148 1.00 77.44 162 GLY A CA 1
ATOM 1205 C C . GLY A 1 162 ? -15.850 -8.038 15.907 1.00 77.44 162 GLY A C 1
ATOM 1206 O O . GLY A 1 162 ? -15.433 -7.136 16.642 1.00 77.44 162 GLY A O 1
ATOM 1207 N N . TYR A 1 163 ? -16.642 -7.804 14.859 1.00 79.06 163 TYR A N 1
ATOM 1208 C CA . TYR A 1 163 ? -17.144 -6.475 14.513 1.00 79.06 163 TYR A CA 1
ATOM 1209 C C . TYR A 1 163 ? -18.080 -5.932 15.601 1.00 79.06 163 TYR A C 1
ATOM 1211 O O . TYR A 1 163 ? -19.034 -6.594 16.007 1.00 79.06 163 TYR A O 1
ATOM 1219 N N . LEU A 1 164 ? -17.822 -4.697 16.032 1.00 82.00 164 LEU A N 1
ATOM 1220 C CA . LEU A 1 164 ? -18.658 -3.955 16.970 1.00 82.00 164 LEU A CA 1
ATOM 1221 C C . LEU A 1 164 ? -19.418 -2.879 16.209 1.00 82.00 164 LEU A C 1
ATOM 1223 O O . LEU A 1 164 ? -18.814 -1.951 15.679 1.00 82.00 164 LEU A O 1
ATOM 1227 N N . SER A 1 165 ? -20.743 -2.993 16.183 1.00 81.31 165 SER A N 1
ATOM 1228 C CA . SER A 1 165 ? -21.584 -1.958 15.591 1.00 81.31 165 SER A CA 1
ATOM 1229 C C . SER A 1 165 ? -21.661 -0.740 16.519 1.00 81.31 165 SER A C 1
ATOM 1231 O O . SER A 1 165 ? -21.990 -0.919 17.698 1.00 81.31 165 SER A O 1
ATOM 1233 N N . PRO A 1 166 ? -21.427 0.492 16.024 1.00 80.50 166 PRO A N 1
ATOM 1234 C CA . PRO A 1 166 ? -21.561 1.698 16.838 1.00 80.50 166 PRO A CA 1
ATOM 1235 C C . PRO A 1 166 ? -22.944 1.841 17.460 1.00 80.50 166 PRO A C 1
ATOM 1237 O O . PRO A 1 166 ? -23.041 2.217 18.618 1.00 80.50 166 PRO A O 1
ATOM 1240 N N . THR A 1 167 ? -24.006 1.445 16.754 1.00 80.88 167 THR A N 1
ATOM 1241 C CA . THR A 1 167 ? -25.382 1.522 17.269 1.00 80.88 167 THR A CA 1
ATOM 1242 C C . THR A 1 167 ? -25.609 0.597 18.464 1.00 80.88 167 THR A C 1
ATOM 1244 O O . THR A 1 167 ? -26.300 0.973 19.408 1.00 80.88 167 THR A O 1
ATOM 1247 N N . ALA A 1 168 ? -24.994 -0.590 18.466 1.00 75.75 168 ALA A N 1
ATOM 1248 C CA . ALA A 1 168 ? -25.061 -1.522 19.589 1.00 75.75 168 ALA A CA 1
ATOM 1249 C C . ALA A 1 168 ? -24.299 -0.994 20.816 1.00 75.75 168 ALA A C 1
ATOM 1251 O O . ALA A 1 168 ? -24.734 -1.208 21.947 1.00 75.75 168 ALA A O 1
ATOM 1252 N N . VAL A 1 169 ? -23.185 -0.287 20.595 1.00 79.88 169 VAL A N 1
ATOM 1253 C CA . VAL A 1 169 ? -22.423 0.354 21.673 1.00 79.88 169 VAL A CA 1
ATOM 1254 C C . VAL A 1 169 ? -23.156 1.589 22.195 1.00 79.88 169 VAL A C 1
ATOM 1256 O O . VAL A 1 169 ? -23.349 1.695 23.400 1.00 79.88 169 VAL A O 1
ATOM 1259 N N . ASP A 1 170 ? -23.634 2.473 21.320 1.00 77.19 170 ASP A N 1
ATOM 1260 C CA . ASP A 1 170 ? -24.350 3.700 21.690 1.00 77.19 170 ASP A CA 1
ATOM 1261 C C . ASP A 1 170 ? -25.661 3.392 22.446 1.00 77.19 170 ASP A C 1
ATOM 1263 O O . ASP A 1 170 ? -26.043 4.136 23.348 1.00 77.19 170 ASP A O 1
ATOM 1267 N N . ALA A 1 171 ? -26.324 2.266 22.143 1.00 73.81 171 ALA A N 1
ATOM 1268 C CA . ALA A 1 171 ? -27.513 1.808 22.868 1.00 73.81 171 ALA A CA 1
ATOM 1269 C C . ALA A 1 171 ? -27.225 1.421 24.330 1.00 73.81 171 ALA A C 1
ATOM 1271 O O . ALA A 1 171 ? -28.077 1.613 25.199 1.00 73.81 171 ALA A O 1
ATOM 1272 N N . LEU A 1 172 ? -26.035 0.880 24.614 1.00 74.25 172 LEU A N 1
ATOM 1273 C CA . LEU A 1 172 ? -25.592 0.600 25.982 1.00 74.25 172 LEU A CA 1
ATOM 1274 C C . LEU A 1 172 ? -24.964 1.837 26.638 1.00 74.25 172 LEU A C 1
ATOM 1276 O O . LEU A 1 172 ? -25.086 2.024 27.844 1.00 74.25 172 LEU A O 1
ATOM 1280 N N . CYS A 1 173 ? -24.288 2.662 25.847 1.00 74.19 173 CYS A N 1
ATOM 1281 C CA . CYS A 1 173 ? -23.345 3.680 26.277 1.00 74.19 173 CYS A CA 1
ATOM 1282 C C . CYS A 1 173 ? -23.624 5.002 25.536 1.00 74.19 173 CYS A C 1
ATOM 1284 O O . CYS A 1 173 ? -22.883 5.342 24.610 1.00 74.19 173 CYS A O 1
ATOM 1286 N N . PRO A 1 174 ? -24.670 5.765 25.902 1.00 65.44 174 PRO A N 1
ATOM 1287 C CA . PRO A 1 174 ? -24.982 7.014 25.217 1.00 65.44 174 PRO A CA 1
ATOM 1288 C C . PRO A 1 174 ? -23.826 8.011 25.387 1.00 65.44 174 PRO A C 1
ATOM 1290 O O . PRO A 1 174 ? -23.531 8.473 26.490 1.00 65.44 174 PRO A O 1
ATOM 1293 N N . LEU A 1 175 ? -23.142 8.319 24.285 1.00 65.06 175 LEU A N 1
ATOM 1294 C CA . LEU A 1 175 ? -22.085 9.327 24.226 1.00 65.06 175 LEU A CA 1
ATOM 1295 C C . LEU A 1 175 ? -22.687 10.733 24.025 1.00 65.06 175 LEU A C 1
ATOM 1297 O O . LEU A 1 175 ? -23.674 10.866 23.301 1.00 65.06 175 LEU A O 1
ATOM 1301 N N . PRO A 1 176 ? -22.079 11.798 24.586 1.00 57.09 176 PRO A N 1
ATOM 1302 C CA . PRO A 1 176 ? -20.792 11.815 25.282 1.00 57.09 176 PRO A CA 1
ATOM 1303 C C . PRO A 1 176 ? -20.900 11.345 26.741 1.00 57.09 176 PRO A C 1
ATOM 1305 O O . PRO A 1 176 ? -21.630 11.917 27.547 1.00 57.09 176 PRO A O 1
ATOM 1308 N N . ILE A 1 177 ? -20.101 10.341 27.106 1.00 55.41 177 ILE A N 1
ATOM 1309 C CA . ILE A 1 177 ? -19.915 9.941 28.502 1.00 55.41 177 ILE A CA 1
ATOM 1310 C C . ILE A 1 177 ? -18.937 10.947 29.091 1.00 55.41 177 ILE A C 1
ATOM 1312 O O . ILE A 1 177 ? -17.734 10.869 28.853 1.00 55.41 177 ILE A O 1
ATOM 1316 N N . ASN A 1 178 ? -19.454 11.934 29.815 1.00 49.12 178 ASN A N 1
ATOM 1317 C CA . ASN A 1 178 ? -18.608 12.862 30.546 1.00 49.12 178 ASN A CA 1
ATOM 1318 C C . ASN A 1 178 ? -17.993 12.110 31.745 1.00 49.12 178 ASN A C 1
ATOM 1320 O O . ASN A 1 178 ? -18.740 11.716 32.644 1.00 49.12 178 ASN A O 1
ATOM 1324 N N . PRO A 1 179 ? -16.663 11.897 31.810 1.00 48.12 179 PRO A N 1
ATOM 1325 C CA . PRO A 1 179 ? -16.041 11.160 32.914 1.00 48.12 179 PRO A CA 1
ATOM 1326 C C . PRO A 1 179 ? -16.237 11.848 34.276 1.00 48.12 179 PRO A C 1
ATOM 1328 O O . PRO A 1 179 ? -16.182 11.175 35.308 1.00 48.12 179 PRO A O 1
ATOM 1331 N N . LEU A 1 180 ? -16.518 13.160 34.268 1.00 46.69 180 LEU A N 1
ATOM 1332 C CA . LEU A 1 180 ? -16.815 13.984 35.443 1.00 46.69 180 LEU A CA 1
ATOM 1333 C C . LEU A 1 180 ? -18.305 13.994 35.823 1.00 46.69 180 LEU A C 1
ATOM 1335 O O . LEU A 1 180 ? -18.634 14.370 36.942 1.00 46.69 180 LEU A O 1
ATOM 1339 N N . ASN A 1 181 ? -19.204 13.583 34.923 1.00 45.91 181 ASN A N 1
ATOM 1340 C CA . ASN A 1 181 ? -20.648 13.543 35.164 1.00 45.91 181 ASN A CA 1
ATOM 1341 C C . ASN A 1 181 ? -21.230 12.256 34.561 1.00 45.91 181 ASN A C 1
ATOM 1343 O O . ASN A 1 181 ? -21.952 12.273 33.562 1.00 45.91 181 ASN A O 1
ATOM 1347 N N . ARG A 1 182 ? -20.808 11.117 35.124 1.00 53.62 182 ARG A N 1
ATOM 1348 C CA . ARG A 1 182 ? -21.281 9.791 34.716 1.00 53.62 182 ARG A CA 1
ATOM 1349 C C . ARG A 1 182 ? -22.770 9.652 35.049 1.00 53.62 182 ARG A C 1
ATOM 1351 O O . ARG A 1 182 ? -23.176 10.090 36.126 1.00 53.62 182 ARG A O 1
ATOM 1358 N N . PRO A 1 183 ? -23.583 9.016 34.185 1.00 53.78 183 PRO A N 1
ATOM 1359 C CA . PRO A 1 183 ? -24.941 8.654 34.564 1.00 53.78 183 PRO A CA 1
ATOM 1360 C C . PRO A 1 183 ? -24.883 7.848 35.873 1.00 53.78 183 PRO A C 1
ATOM 1362 O O . PRO A 1 183 ? -24.010 6.986 35.991 1.00 53.78 183 PRO A O 1
ATOM 1365 N N . PRO A 1 184 ? -25.775 8.090 36.849 1.00 54.88 184 PRO A N 1
ATOM 1366 C CA . PRO A 1 184 ? -25.656 7.581 38.224 1.00 54.88 184 PRO A CA 1
ATOM 1367 C C . PRO A 1 184 ? -25.624 6.044 38.358 1.00 54.88 184 PRO A C 1
ATOM 1369 O O . PRO A 1 184 ? -25.364 5.530 39.440 1.00 54.88 184 PRO A O 1
ATOM 1372 N N . ALA A 1 185 ? -25.845 5.311 37.265 1.00 62.00 185 ALA A N 1
ATOM 1373 C CA . ALA A 1 185 ? -25.756 3.856 37.177 1.00 62.00 185 ALA A CA 1
ATOM 1374 C C . ALA A 1 185 ? -24.398 3.319 36.667 1.00 62.00 185 ALA A C 1
ATOM 1376 O O . ALA A 1 185 ? -24.171 2.117 36.741 1.00 62.00 185 ALA A O 1
ATOM 1377 N N . PHE A 1 186 ? -23.499 4.164 36.143 1.00 70.19 186 PHE A N 1
ATOM 1378 C CA . PHE A 1 186 ? -22.258 3.727 35.492 1.00 70.19 186 PHE A CA 1
ATOM 1379 C C . PHE A 1 186 ? -21.063 3.821 36.447 1.00 70.19 186 PHE A C 1
ATOM 1381 O O . PHE A 1 186 ? -20.497 4.894 36.682 1.00 70.19 186 PHE A O 1
ATOM 1388 N N . GLY A 1 187 ? -20.615 2.674 36.956 1.00 74.75 187 GLY A N 1
ATOM 1389 C CA . GLY A 1 187 ? -19.316 2.564 37.623 1.00 74.75 187 GLY A CA 1
ATOM 1390 C C . GLY A 1 187 ? -18.137 2.908 36.690 1.00 74.75 187 GLY A C 1
ATOM 1391 O O . GLY A 1 187 ? -18.301 2.981 35.468 1.00 74.75 187 GLY A O 1
ATOM 1392 N N . PRO A 1 188 ? -16.938 3.148 37.249 1.00 79.69 188 PRO A N 1
ATOM 1393 C CA . PRO A 1 188 ? -15.772 3.622 36.493 1.00 79.69 188 PRO A CA 1
ATOM 1394 C C . PRO A 1 188 ? -15.355 2.658 35.382 1.00 79.69 188 PRO A C 1
ATOM 1396 O O . PRO A 1 188 ? -15.170 3.096 34.249 1.00 79.69 188 PRO A O 1
ATOM 1399 N N . ALA A 1 189 ? -15.326 1.356 35.677 1.00 81.75 189 ALA A N 1
ATOM 1400 C CA . ALA A 1 189 ? -14.995 0.326 34.699 1.00 81.75 189 ALA A CA 1
ATOM 1401 C C . ALA A 1 189 ? -15.980 0.304 33.518 1.00 81.75 189 ALA A C 1
ATOM 1403 O O . ALA A 1 189 ? -15.569 0.160 32.371 1.00 81.75 189 ALA A O 1
ATOM 1404 N N . LEU A 1 190 ? -17.281 0.513 33.765 1.00 82.62 190 LEU A N 1
ATOM 1405 C CA . LEU A 1 190 ? -18.275 0.530 32.689 1.00 82.62 190 LEU A CA 1
ATOM 1406 C C . LEU A 1 190 ? -18.096 1.746 31.777 1.00 82.62 190 LEU A C 1
ATOM 1408 O O . LEU A 1 190 ? -18.155 1.613 30.560 1.00 82.62 190 LEU A O 1
ATOM 1412 N N . ALA A 1 191 ? -17.859 2.924 32.354 1.00 79.62 191 ALA A N 1
ATOM 1413 C CA . ALA A 1 191 ? -17.638 4.132 31.570 1.00 79.62 191 ALA A CA 1
ATOM 1414 C C . ALA A 1 191 ? -16.383 4.024 30.693 1.00 79.62 191 ALA A C 1
ATOM 1416 O O . ALA A 1 191 ? -16.421 4.398 29.522 1.00 79.62 191 ALA A O 1
ATOM 1417 N N . GLU A 1 192 ? -15.295 3.469 31.228 1.00 82.44 192 GLU A N 1
ATOM 1418 C CA . GLU A 1 192 ? -14.067 3.255 30.463 1.00 82.44 192 GLU A CA 1
ATOM 1419 C C . GLU A 1 192 ? -14.252 2.193 29.370 1.00 82.44 192 GLU A C 1
ATOM 1421 O O . GLU A 1 192 ? -13.886 2.430 28.218 1.00 82.44 192 GLU A O 1
ATOM 1426 N N . ALA A 1 193 ? -14.918 1.075 29.683 1.00 85.06 193 ALA A N 1
ATOM 1427 C CA . ALA A 1 193 ? -15.275 0.052 28.700 1.00 85.06 193 ALA A CA 1
ATOM 1428 C C . ALA A 1 193 ? -16.111 0.630 27.552 1.00 85.06 193 ALA A C 1
ATOM 1430 O O . ALA A 1 193 ? -15.837 0.354 26.387 1.00 85.06 193 ALA A O 1
ATOM 1431 N N . CYS A 1 194 ? -17.096 1.468 27.873 1.00 83.38 194 CYS A N 1
ATOM 1432 C 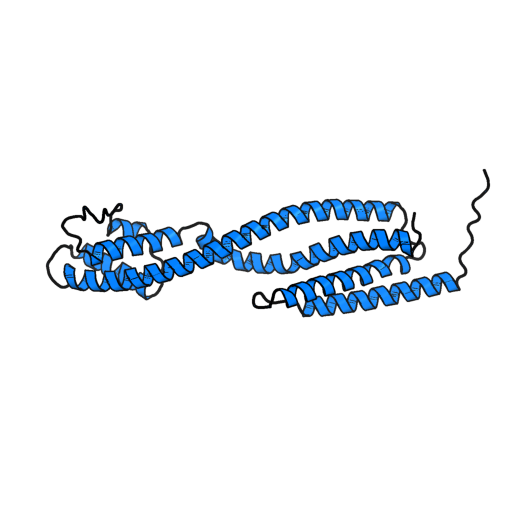CA . CYS A 1 194 ? -17.944 2.144 26.901 1.00 83.38 194 CYS A CA 1
ATOM 1433 C C . CYS A 1 194 ? -17.158 3.083 25.977 1.00 83.38 194 CYS A C 1
ATOM 1435 O O . CYS A 1 194 ? -17.338 3.035 24.762 1.00 83.38 194 CYS A O 1
ATOM 1437 N N . ILE A 1 195 ? -16.282 3.928 26.534 1.00 84.69 195 ILE A N 1
ATOM 1438 C CA . ILE A 1 195 ? -15.468 4.871 25.752 1.00 84.69 195 ILE A CA 1
ATOM 1439 C C . ILE A 1 195 ? -14.566 4.107 24.779 1.00 84.69 195 ILE A C 1
ATOM 1441 O O . ILE A 1 195 ? -14.526 4.424 23.589 1.00 84.69 195 ILE A O 1
ATOM 1445 N N . GLN A 1 196 ? -13.883 3.070 25.264 1.00 85.88 196 GLN A N 1
ATOM 1446 C CA . GLN A 1 196 ? -12.962 2.278 24.451 1.00 85.88 196 GLN A CA 1
ATOM 1447 C C . GLN A 1 196 ? -13.701 1.412 23.417 1.00 85.88 196 GLN A C 1
ATOM 1449 O O . GLN A 1 196 ? -13.286 1.343 22.262 1.00 85.88 196 GLN A O 1
ATOM 1454 N N . ALA A 1 197 ? -14.838 0.809 23.776 1.00 84.81 197 ALA A N 1
ATOM 1455 C CA . ALA A 1 197 ? -15.668 0.055 22.835 1.00 84.81 197 ALA A CA 1
ATOM 1456 C C . ALA A 1 197 ? -16.242 0.953 21.730 1.00 84.81 197 ALA A C 1
ATOM 1458 O O . ALA A 1 197 ? -16.270 0.551 20.566 1.00 84.81 197 ALA A O 1
ATOM 1459 N N . ALA A 1 198 ? -16.650 2.180 22.066 1.00 84.12 198 ALA A N 1
ATOM 1460 C CA . ALA A 1 198 ? -17.138 3.143 21.086 1.00 84.12 198 ALA A CA 1
ATOM 1461 C C . ALA A 1 198 ? -16.017 3.635 20.166 1.00 84.12 198 ALA A C 1
ATOM 1463 O O . ALA A 1 198 ? -16.237 3.779 18.963 1.00 84.12 198 ALA A O 1
ATOM 1464 N N . TYR A 1 199 ? -14.809 3.835 20.702 1.00 85.06 199 TYR A N 1
ATOM 1465 C CA . TYR A 1 199 ? -13.626 4.111 19.892 1.00 85.06 199 TYR A CA 1
ATOM 1466 C C . TYR A 1 199 ? -13.363 2.976 18.895 1.00 85.06 199 TYR A C 1
ATOM 1468 O O . TYR A 1 199 ? -13.257 3.237 17.699 1.00 85.06 199 TYR A O 1
ATOM 1476 N N . VAL A 1 200 ? -13.348 1.715 19.342 1.00 86.00 200 VAL A N 1
ATOM 1477 C CA . VAL A 1 200 ? -13.158 0.550 18.458 1.00 86.00 200 VAL A CA 1
ATOM 1478 C C . VAL A 1 200 ? -14.242 0.483 17.376 1.00 86.00 200 VAL A C 1
ATOM 1480 O O . VAL A 1 200 ? -13.916 0.322 16.201 1.00 86.00 200 VAL A O 1
ATOM 1483 N N . ALA A 1 201 ? -15.514 0.644 17.749 1.00 84.81 201 ALA A N 1
ATOM 1484 C CA . ALA A 1 201 ? -16.640 0.568 16.820 1.00 84.81 201 ALA A CA 1
ATOM 1485 C C . ALA A 1 201 ? -16.593 1.671 15.749 1.00 84.81 201 ALA A C 1
ATOM 1487 O O . ALA A 1 201 ? -16.757 1.392 14.564 1.00 84.81 201 ALA A O 1
ATOM 1488 N N . ARG A 1 202 ? -16.320 2.921 16.145 1.00 82.81 202 ARG A N 1
ATOM 1489 C CA . ARG A 1 202 ? -16.266 4.067 15.219 1.00 82.81 202 ARG A CA 1
ATOM 1490 C C . ARG A 1 202 ? -15.021 4.043 14.340 1.00 82.81 202 ARG A C 1
ATOM 1492 O O . ARG A 1 202 ? -15.115 4.326 13.151 1.00 82.81 202 ARG A O 1
ATOM 1499 N N . THR A 1 203 ? -13.877 3.645 14.893 1.00 81.94 203 THR A N 1
ATOM 1500 C CA . THR A 1 203 ? -12.627 3.547 14.124 1.00 81.94 203 THR A CA 1
ATOM 1501 C C . THR A 1 203 ? -12.708 2.430 13.078 1.00 81.94 203 THR A C 1
ATOM 1503 O O . THR A 1 203 ? -12.188 2.570 11.975 1.00 81.94 203 THR A O 1
ATOM 1506 N N . ALA A 1 204 ? -13.426 1.339 13.372 1.00 77.38 204 ALA A N 1
ATOM 1507 C CA . ALA A 1 204 ? -13.704 0.287 12.394 1.00 77.38 204 ALA A CA 1
ATOM 1508 C C . ALA A 1 204 ? -14.576 0.768 11.215 1.00 77.38 204 ALA A C 1
ATOM 1510 O O . ALA A 1 204 ? -14.561 0.147 10.153 1.00 77.38 204 ALA A O 1
ATOM 1511 N N . GLU A 1 205 ? -15.319 1.869 11.373 1.00 79.75 205 GLU A N 1
ATOM 1512 C CA . GLU A 1 205 ? -16.121 2.458 10.301 1.00 79.75 205 GLU A CA 1
ATOM 1513 C C . GLU A 1 205 ? -15.391 3.508 9.464 1.00 79.75 205 GLU A C 1
ATOM 1515 O O . GLU A 1 205 ? -15.947 3.962 8.453 1.00 79.75 205 GLU A O 1
ATOM 1520 N N . GLU A 1 206 ? -14.164 3.875 9.842 1.00 74.69 206 GLU A N 1
ATOM 1521 C CA . GLU A 1 206 ? -13.375 4.829 9.077 1.00 74.69 206 GLU A CA 1
ATOM 1522 C C . GLU A 1 206 ? -13.183 4.345 7.631 1.00 74.69 206 GLU A C 1
ATOM 1524 O O . GLU A 1 206 ? -12.928 3.158 7.390 1.00 74.69 206 GLU A O 1
ATOM 1529 N N . PRO A 1 207 ? -13.274 5.253 6.641 1.00 70.00 207 PRO A N 1
ATOM 1530 C CA . PRO A 1 207 ? -13.204 4.886 5.225 1.00 70.00 207 PRO A CA 1
ATOM 1531 C C . PRO A 1 207 ? -11.895 4.167 4.888 1.00 70.00 207 PRO A C 1
ATOM 1533 O O . PRO A 1 207 ? -11.875 3.245 4.078 1.00 70.00 207 PRO A O 1
ATOM 1536 N N . VAL A 1 208 ? -10.814 4.537 5.575 1.00 70.62 208 VAL A N 1
ATOM 1537 C CA . VAL A 1 208 ? -9.490 3.943 5.406 1.00 70.62 208 VAL A CA 1
ATOM 1538 C C . VAL A 1 208 ? -9.466 2.469 5.849 1.00 70.62 208 VAL A C 1
ATOM 1540 O O . VAL A 1 208 ? -8.773 1.660 5.231 1.00 70.62 208 VAL A O 1
ATOM 1543 N N . MET A 1 209 ? -10.245 2.106 6.874 1.00 71.62 209 MET A N 1
ATOM 1544 C CA . MET A 1 209 ? -10.371 0.732 7.376 1.00 71.62 209 MET A CA 1
ATOM 1545 C C . MET A 1 209 ? -11.356 -0.101 6.546 1.00 71.62 209 MET A C 1
ATOM 1547 O O . MET A 1 209 ? -11.116 -1.286 6.332 1.00 71.62 209 MET A O 1
ATOM 1551 N N . LYS A 1 210 ? -12.426 0.508 6.015 1.00 73.12 210 LYS A N 1
ATOM 1552 C CA . LYS A 1 210 ? -13.379 -0.166 5.108 1.00 73.12 210 LYS A CA 1
ATOM 1553 C C . LYS A 1 210 ? -12.761 -0.578 3.774 1.00 73.12 210 LYS A C 1
ATOM 1555 O O . LYS A 1 210 ? -13.221 -1.536 3.165 1.00 73.12 210 LYS A O 1
ATOM 1560 N N . ASP A 1 211 ? -11.730 0.136 3.337 1.00 69.06 211 ASP A N 1
ATOM 1561 C CA . ASP A 1 211 ? -11.044 -0.111 2.068 1.00 69.06 211 ASP A CA 1
ATOM 1562 C C . ASP A 1 211 ? -9.999 -1.241 2.142 1.00 69.06 211 ASP A C 1
ATOM 1564 O O . ASP A 1 211 ? -9.431 -1.600 1.118 1.00 69.06 211 ASP A O 1
ATOM 1568 N N . LEU A 1 212 ? -9.759 -1.846 3.320 1.00 70.81 212 LEU A N 1
ATOM 1569 C CA . LEU A 1 212 ? -8.812 -2.961 3.500 1.00 70.81 212 LEU A CA 1
ATOM 1570 C C . LEU A 1 212 ? -8.870 -4.055 2.411 1.00 70.81 212 LEU A C 1
ATOM 1572 O O . LEU A 1 212 ? -7.807 -4.403 1.904 1.00 70.81 212 LEU A O 1
ATOM 1576 N N . PRO A 1 213 ? -10.044 -4.600 2.025 1.00 71.19 213 PRO A N 1
ATOM 1577 C CA . PRO A 1 213 ? -10.104 -5.660 1.018 1.00 71.19 213 PRO A CA 1
ATOM 1578 C C . PRO A 1 213 ? -9.657 -5.200 -0.378 1.00 71.19 213 PRO A C 1
ATOM 1580 O O . PRO A 1 213 ? -9.113 -6.000 -1.131 1.00 71.19 213 PRO A O 1
ATOM 1583 N N . ASN A 1 214 ? -9.810 -3.916 -0.714 1.00 71.19 214 ASN A N 1
ATOM 1584 C CA . ASN A 1 214 ? -9.354 -3.373 -1.998 1.00 71.19 214 ASN A CA 1
ATOM 1585 C C . ASN A 1 214 ? -7.846 -3.080 -2.010 1.00 71.19 214 ASN A C 1
ATOM 1587 O O . ASN A 1 214 ? -7.256 -2.887 -3.077 1.00 71.19 214 ASN A O 1
ATOM 1591 N N . VAL A 1 215 ? -7.204 -3.022 -0.837 1.00 68.81 215 VAL A N 1
ATOM 1592 C CA . VAL A 1 215 ? -5.764 -2.754 -0.723 1.00 68.81 215 VAL A CA 1
ATOM 1593 C C . VAL A 1 215 ? -4.955 -3.863 -1.383 1.00 68.81 215 VAL A C 1
ATOM 1595 O O . VAL A 1 215 ? -3.956 -3.566 -2.036 1.00 68.81 215 VAL A O 1
ATOM 1598 N N . ASP A 1 216 ? -5.376 -5.120 -1.251 1.00 70.00 216 ASP A N 1
ATOM 1599 C CA . ASP A 1 216 ? -4.645 -6.257 -1.816 1.00 70.00 216 ASP A CA 1
ATOM 1600 C C . ASP A 1 216 ? -4.706 -6.266 -3.351 1.00 70.00 216 ASP A C 1
ATOM 1602 O O . ASP A 1 216 ? -3.670 -6.413 -4.009 1.00 70.00 216 ASP A O 1
ATOM 1606 N N . ASP A 1 217 ? -5.874 -5.971 -3.927 1.00 69.38 217 ASP A N 1
ATOM 1607 C CA . ASP A 1 217 ? -6.042 -5.796 -5.375 1.00 69.38 217 ASP A CA 1
ATOM 1608 C C . ASP A 1 217 ? -5.212 -4.614 -5.900 1.00 69.38 217 ASP A C 1
ATOM 1610 O O . ASP A 1 217 ? -4.559 -4.695 -6.949 1.00 69.38 217 ASP A O 1
ATOM 1614 N N . TRP A 1 218 ? -5.170 -3.508 -5.152 1.00 69.62 218 TRP A N 1
ATOM 1615 C CA . TRP A 1 218 ? -4.344 -2.356 -5.506 1.00 69.62 218 TRP A CA 1
ATOM 1616 C C . TRP A 1 218 ? -2.844 -2.664 -5.413 1.00 69.62 218 TRP A C 1
ATOM 1618 O O . TRP A 1 218 ? -2.070 -2.283 -6.298 1.00 69.62 218 TRP A O 1
ATOM 1628 N N . LYS A 1 219 ? -2.409 -3.397 -4.383 1.00 68.75 219 LYS A N 1
ATOM 1629 C CA . LYS A 1 219 ? -1.020 -3.856 -4.228 1.00 68.75 219 LYS A CA 1
ATOM 1630 C C . LYS A 1 219 ? -0.611 -4.772 -5.373 1.00 68.75 219 LYS A C 1
ATOM 1632 O O . LYS A 1 219 ? 0.510 -4.664 -5.859 1.00 68.75 219 LYS A O 1
ATOM 1637 N N . PHE A 1 220 ? -1.503 -5.642 -5.839 1.00 69.19 220 PHE A N 1
ATOM 1638 C CA . PHE A 1 220 ? -1.225 -6.496 -6.988 1.00 69.19 220 PHE A CA 1
ATOM 1639 C C . PHE A 1 220 ? -1.040 -5.671 -8.270 1.00 69.19 220 PHE A C 1
ATOM 1641 O O . PHE A 1 220 ? -0.016 -5.797 -8.944 1.00 69.19 220 PHE A O 1
ATOM 1648 N N . ASN A 1 221 ? -1.971 -4.758 -8.559 1.00 68.25 221 ASN A N 1
ATOM 1649 C CA . ASN A 1 221 ? -1.919 -3.923 -9.763 1.00 68.25 221 ASN A CA 1
ATOM 1650 C C . ASN A 1 221 ? -0.751 -2.918 -9.758 1.00 68.25 221 ASN A C 1
ATOM 1652 O O . ASN A 1 221 ? -0.168 -2.627 -10.804 1.00 68.25 221 ASN A O 1
ATOM 1656 N N . SER A 1 222 ? -0.353 -2.416 -8.587 1.00 67.69 222 SER A N 1
ATOM 1657 C CA . SER A 1 222 ? 0.760 -1.469 -8.451 1.00 67.69 222 SER A CA 1
ATOM 1658 C C . SER A 1 222 ? 2.149 -2.111 -8.574 1.00 67.69 222 SER A C 1
ATOM 1660 O O . SER A 1 222 ? 3.108 -1.390 -8.843 1.00 67.69 222 SER A O 1
ATOM 1662 N N . ARG A 1 223 ? 2.293 -3.444 -8.488 1.00 68.19 223 ARG A N 1
ATOM 1663 C CA . ARG A 1 223 ? 3.591 -4.137 -8.682 1.00 68.19 223 ARG A CA 1
ATOM 1664 C C . ARG A 1 223 ? 4.173 -3.975 -10.086 1.00 68.19 223 ARG A C 1
ATOM 1666 O O . ARG A 1 223 ? 5.390 -3.923 -10.244 1.00 68.19 223 ARG A O 1
ATOM 1673 N N . LEU A 1 224 ? 3.324 -3.876 -11.109 1.00 70.19 224 LEU A N 1
ATOM 1674 C CA . LEU A 1 224 ? 3.760 -3.681 -12.499 1.00 70.19 224 LEU A CA 1
ATOM 1675 C C . LEU A 1 224 ? 4.142 -2.223 -12.797 1.00 70.19 224 LEU A C 1
ATOM 1677 O O . LEU A 1 224 ? 4.810 -1.932 -13.791 1.00 70.19 224 LEU A O 1
ATOM 1681 N N . TRP A 1 225 ? 3.742 -1.296 -11.928 1.00 72.88 225 TRP A N 1
ATOM 1682 C CA . TRP A 1 225 ? 3.856 0.133 -12.179 1.00 72.88 225 TRP A CA 1
ATOM 1683 C C . TRP A 1 225 ? 5.300 0.663 -12.191 1.00 72.88 225 TRP A C 1
ATOM 1685 O O . TRP A 1 225 ? 5.664 1.364 -13.139 1.00 72.88 225 TRP A O 1
ATOM 1695 N N . PRO A 1 226 ? 6.177 0.304 -11.231 1.00 73.12 226 PRO A N 1
ATOM 1696 C CA . PRO A 1 226 ? 7.580 0.702 -11.290 1.00 73.12 226 PRO A CA 1
ATOM 1697 C C . PRO A 1 226 ? 8.271 0.225 -12.571 1.00 73.12 226 PRO A C 1
ATOM 1699 O O . PRO A 1 226 ? 9.077 0.958 -13.135 1.00 73.12 226 PRO A O 1
ATOM 1702 N N . ILE A 1 227 ? 7.912 -0.957 -13.084 1.00 73.56 227 ILE A N 1
ATOM 1703 C CA . ILE A 1 227 ? 8.458 -1.498 -14.338 1.00 73.56 227 ILE A CA 1
ATOM 1704 C C . ILE A 1 227 ? 8.031 -0.626 -15.527 1.00 73.56 227 ILE A C 1
ATOM 1706 O O . ILE A 1 227 ? 8.856 -0.293 -16.382 1.00 73.56 227 ILE A O 1
ATOM 1710 N N . PHE A 1 228 ? 6.764 -0.207 -15.567 1.00 76.62 228 PHE A N 1
ATOM 1711 C CA . PHE A 1 228 ? 6.259 0.711 -16.590 1.00 76.62 228 PHE A CA 1
ATOM 1712 C C . PHE A 1 228 ? 6.987 2.063 -16.553 1.00 76.62 228 PHE A C 1
ATOM 1714 O O . PHE A 1 228 ? 7.474 2.537 -17.580 1.00 76.62 228 PHE A O 1
ATOM 1721 N N . MET A 1 229 ? 7.153 2.642 -15.364 1.00 77.31 229 MET A N 1
ATOM 1722 C CA . MET A 1 229 ? 7.859 3.913 -15.161 1.00 77.31 229 MET A CA 1
ATOM 1723 C C . MET A 1 229 ? 9.326 3.833 -15.583 1.00 77.31 229 MET A C 1
ATOM 1725 O O . MET A 1 229 ? 9.812 4.681 -16.329 1.00 77.31 229 MET A O 1
ATOM 1729 N N . ILE A 1 230 ? 10.017 2.772 -15.165 1.00 78.12 230 ILE A N 1
ATOM 1730 C CA . ILE A 1 230 ? 11.395 2.487 -15.567 1.00 78.12 230 ILE A CA 1
ATOM 1731 C C . ILE A 1 230 ? 11.499 2.380 -17.093 1.00 78.12 230 ILE A C 1
ATOM 1733 O O . ILE A 1 230 ? 12.423 2.933 -17.689 1.00 78.12 230 ILE A O 1
ATOM 1737 N N . SER A 1 231 ? 10.528 1.727 -17.736 1.00 74.06 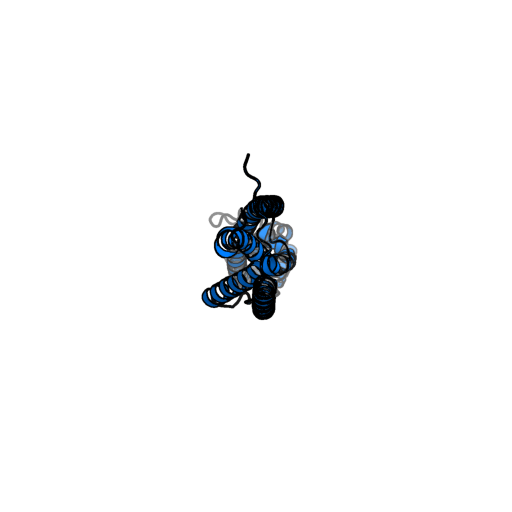231 SER A N 1
ATOM 1738 C CA . SER A 1 231 ? 10.487 1.583 -19.193 1.00 74.06 231 SER A CA 1
ATOM 1739 C C . SER A 1 231 ? 10.307 2.924 -19.901 1.00 74.06 231 SER A C 1
ATOM 1741 O O . SER A 1 231 ? 11.005 3.191 -20.878 1.00 74.06 231 SER A O 1
ATOM 1743 N N . LEU A 1 232 ? 9.445 3.807 -19.389 1.00 77.62 232 LEU A N 1
ATOM 1744 C CA . LEU A 1 232 ? 9.284 5.160 -19.926 1.00 77.62 232 LEU A CA 1
ATOM 1745 C C . LEU A 1 232 ? 10.578 5.975 -19.820 1.00 77.62 232 LEU A C 1
ATOM 1747 O O . LEU A 1 232 ? 10.988 6.608 -20.793 1.00 77.62 232 LEU A O 1
ATOM 1751 N N . VAL A 1 233 ? 11.257 5.939 -18.668 1.00 77.62 233 VAL A N 1
ATOM 1752 C CA . VAL A 1 233 ? 12.533 6.658 -18.496 1.00 77.62 233 VAL A CA 1
ATOM 1753 C C . VAL A 1 233 ? 13.603 6.075 -19.417 1.00 77.62 233 VAL A C 1
ATOM 1755 O O . VAL A 1 233 ? 14.339 6.824 -20.062 1.00 77.62 233 VAL A O 1
ATOM 1758 N N . ALA A 1 234 ? 13.651 4.750 -19.552 1.00 74.75 234 ALA A N 1
ATOM 1759 C CA . ALA A 1 234 ? 14.558 4.079 -20.471 1.00 74.75 234 ALA A CA 1
ATOM 1760 C C . ALA A 1 234 ? 14.307 4.472 -21.939 1.00 74.75 234 ALA A C 1
ATOM 1762 O O . ALA A 1 234 ? 15.271 4.669 -22.679 1.00 74.75 234 ALA A O 1
ATOM 1763 N N . LEU A 1 235 ? 13.047 4.663 -22.354 1.00 73.38 235 LEU A N 1
ATOM 1764 C CA . LEU A 1 235 ? 12.704 5.154 -23.696 1.00 73.38 235 LEU A CA 1
ATOM 1765 C C . LEU A 1 235 ? 13.248 6.567 -23.959 1.00 73.38 235 LEU A C 1
ATOM 1767 O O . LEU A 1 235 ? 13.743 6.838 -25.055 1.00 73.38 235 LEU A O 1
ATOM 1771 N N . ARG A 1 236 ? 13.227 7.460 -22.960 1.00 74.44 236 ARG A N 1
ATOM 1772 C CA . ARG A 1 236 ? 13.837 8.796 -23.084 1.00 74.44 236 ARG A CA 1
ATOM 1773 C C . ARG A 1 236 ? 15.353 8.720 -23.214 1.00 74.44 236 ARG A C 1
ATOM 1775 O O . ARG A 1 236 ? 15.925 9.374 -24.083 1.00 74.44 236 ARG A O 1
ATOM 1782 N N . VAL A 1 237 ? 16.006 7.925 -22.368 1.00 73.75 237 VAL A N 1
ATOM 1783 C CA . VAL A 1 237 ? 17.465 7.749 -22.432 1.00 73.75 237 VAL A CA 1
ATOM 1784 C C . VAL A 1 237 ? 17.867 7.131 -23.772 1.00 73.75 237 VAL A C 1
ATOM 1786 O O . VAL A 1 237 ? 18.845 7.569 -24.373 1.00 73.75 237 VAL A O 1
ATOM 1789 N N . MET A 1 238 ? 17.079 6.184 -24.294 1.00 71.19 238 MET A N 1
ATOM 1790 C CA . MET A 1 238 ? 17.283 5.614 -25.626 1.00 71.19 238 MET A CA 1
ATOM 1791 C C . MET A 1 238 ? 17.285 6.694 -26.711 1.00 71.19 238 MET A C 1
ATOM 1793 O O . MET A 1 238 ? 18.143 6.629 -27.586 1.00 71.19 238 MET A O 1
ATOM 1797 N N . LYS A 1 239 ? 16.385 7.689 -26.673 1.00 69.69 239 LYS A N 1
ATOM 1798 C CA . LYS A 1 239 ? 16.409 8.799 -27.643 1.00 69.69 239 LYS A CA 1
ATOM 1799 C C . LYS A 1 239 ? 17.755 9.534 -27.615 1.00 69.69 239 LYS A C 1
ATOM 1801 O O . LYS A 1 239 ? 18.388 9.665 -28.658 1.00 69.69 239 LYS A O 1
ATOM 1806 N N . SER A 1 240 ? 18.232 9.932 -26.436 1.00 70.75 240 SER A N 1
ATOM 1807 C CA . SER A 1 240 ? 19.534 10.604 -26.304 1.00 70.75 240 SER A CA 1
ATOM 1808 C C . SER A 1 240 ? 20.699 9.717 -26.762 1.00 70.75 240 SER A C 1
ATOM 1810 O O . SER A 1 240 ? 21.626 10.184 -27.418 1.00 70.75 240 SER A O 1
ATOM 1812 N N . VAL A 1 241 ? 20.643 8.413 -26.479 1.00 69.56 241 VAL A N 1
ATOM 1813 C CA . VAL A 1 241 ? 21.630 7.437 -26.967 1.00 69.56 241 VAL A CA 1
ATOM 1814 C C . VAL A 1 241 ? 21.554 7.284 -28.493 1.00 69.56 241 VAL A C 1
ATOM 1816 O O . VAL A 1 241 ? 22.592 7.172 -29.140 1.00 69.56 241 VAL A O 1
ATOM 1819 N N . ALA A 1 242 ? 20.360 7.318 -29.088 1.00 67.56 242 ALA A N 1
ATOM 1820 C CA . ALA A 1 242 ? 20.150 7.257 -30.534 1.00 67.56 242 ALA A CA 1
ATOM 1821 C C . ALA A 1 242 ? 20.745 8.466 -31.266 1.00 67.56 242 ALA A C 1
ATOM 1823 O O . ALA A 1 242 ? 21.448 8.295 -32.264 1.00 67.56 242 ALA A O 1
ATOM 1824 N N . GLU A 1 243 ? 20.535 9.668 -30.739 1.00 68.56 243 GLU A N 1
ATOM 1825 C CA . GLU A 1 243 ? 21.108 10.903 -31.283 1.00 68.56 243 GLU A CA 1
ATOM 1826 C C . GLU A 1 243 ? 22.648 10.880 -31.212 1.00 68.56 243 GLU A C 1
ATOM 1828 O O . GLU A 1 243 ? 23.323 11.162 -32.203 1.00 68.56 243 GLU A O 1
ATOM 1833 N N . VAL A 1 244 ? 23.220 10.454 -30.078 1.00 69.62 244 VAL A N 1
ATOM 1834 C CA . VAL A 1 244 ? 24.678 10.477 -29.846 1.00 69.62 244 VAL A CA 1
ATOM 1835 C C . VAL A 1 244 ? 25.419 9.326 -30.538 1.00 69.62 244 VAL A C 1
ATOM 1837 O O . VAL A 1 244 ? 26.379 9.559 -31.274 1.00 69.62 244 VAL A O 1
ATOM 1840 N N . PHE A 1 245 ? 25.011 8.072 -30.312 1.00 65.88 245 PHE A N 1
ATOM 1841 C CA . PHE A 1 245 ? 25.745 6.895 -30.803 1.00 65.88 245 PHE A CA 1
ATOM 1842 C C . PHE A 1 245 ? 25.412 6.544 -32.246 1.00 65.88 245 PHE A C 1
ATOM 1844 O O . PHE A 1 245 ? 26.285 6.108 -33.002 1.00 65.88 245 PHE A O 1
ATOM 1851 N N . TRP A 1 246 ? 24.152 6.721 -32.634 1.00 65.81 246 TRP A N 1
ATOM 1852 C CA . TRP A 1 246 ? 23.680 6.327 -33.956 1.00 65.81 246 TRP A CA 1
ATOM 1853 C C . TRP A 1 246 ? 23.649 7.498 -34.946 1.00 65.81 246 TRP A C 1
ATOM 1855 O O . TRP A 1 246 ? 23.413 7.260 -36.131 1.00 65.81 246 TRP A O 1
ATOM 1865 N N . LYS A 1 247 ? 23.986 8.722 -34.495 1.00 64.62 247 LYS A N 1
ATOM 1866 C CA . LYS A 1 247 ? 24.015 9.961 -35.295 1.00 64.62 247 LYS A CA 1
ATOM 1867 C C . LYS A 1 247 ? 22.712 10.186 -36.067 1.00 64.62 247 LYS A C 1
ATOM 1869 O O . LYS A 1 247 ? 22.730 10.584 -37.231 1.00 64.62 247 LYS A O 1
ATOM 1874 N N . VAL A 1 248 ? 21.592 9.861 -35.431 1.00 59.12 248 VAL A N 1
ATOM 1875 C CA . VAL A 1 248 ? 20.263 10.123 -35.978 1.00 59.12 248 VAL A CA 1
ATOM 1876 C C . VAL A 1 248 ? 19.958 11.616 -35.792 1.00 59.12 248 VAL A C 1
ATOM 1878 O O . VAL A 1 248 ? 20.065 12.077 -34.657 1.00 59.12 248 VAL A O 1
ATOM 1881 N N . PRO A 1 249 ? 19.624 12.371 -36.857 1.00 52.62 249 PRO A N 1
ATOM 1882 C CA . PRO A 1 249 ? 19.186 13.762 -36.743 1.00 52.62 249 PRO A CA 1
ATOM 1883 C C . PRO A 1 249 ? 17.745 13.903 -36.232 1.00 52.62 249 PRO A C 1
ATOM 1885 O O . PRO A 1 249 ? 16.907 13.002 -36.497 1.00 52.62 249 PRO A O 1
#

Organism: Ralstonia solanacearum (NCBI:txid305)

Mean predicted aligned error: 13.58 Å